Protein AF-A0A9P3Q2S5-F1 (afdb_monomer)

Radius of gyration: 41.89 Å; Cα contacts (8 Å, |Δi|>4): 49; chains: 1; bounding box: 72×73×103 Å

Sequence (178 aa):
MRLHTSQRKHKIYKSLQSNLHDLVIGLDINWELEWSQIPVQDKANLFEVARNRYPILTRYHNDWATEKFVKMYCKNKRKNAYRNDRLEVPTKYAYLANNAMKRAPGNRRRAVQLAELVQKASIAKKASARKRMVRGWRRTVSKSLSLTGENERQGPHRNSGLAIAGISQTVSLVSTVL

Nearest PDB structures (foldseek):
  1rp3-assembly4_G  TM=3.056E-01  e=4.677E+00  Aquifex aeolicus

Solvent-accessible surface area (backbone atoms only — not comparable to full-atom values): 11066 Å² total; per-residue (Å²): 138,83,57,71,74,56,51,57,54,50,50,54,52,50,51,52,52,51,52,54,53,50,47,44,59,75,68,64,56,68,44,84,52,55,81,88,72,46,58,67,65,62,53,52,52,50,50,52,54,47,33,74,76,36,65,78,49,66,76,37,73,92,43,49,64,62,51,50,55,49,53,52,48,32,52,53,51,39,55,50,30,50,74,67,71,74,40,85,76,58,74,92,53,50,64,55,55,56,48,48,64,74,59,47,58,68,59,57,56,50,48,51,54,50,52,52,51,52,50,53,52,51,52,50,52,52,53,52,50,51,55,48,50,53,51,51,50,52,52,52,56,54,55,58,60,67,73,74,72,84,82,81,92,77,88,88,89,84,84,88,78,90,81,82,87,77,90,77,90,86,88,82,90,89,81,88,80,135

pLDDT: mean 79.62, std 19.95, range [35.34, 97.62]

Foldseek 3Di:
DQDPVNVVVVVVVVVLLVVLLVLCVVLVFPLLDQPVPTDPVSVVVSLVVSCVVDVVQVPDPPSVVSVVSSNVSSVVVNVVCVVVVVHDDPPVCVVVVVVCVVVPCVCVVVVVVVVVVVVVVVVVVVVVVVVVVVVVVVVVVVVVVVVVPDDDDDDDDDDDDDDDYDDDDDDDDDDDDD

Mean predicted aligned error: 17.14 Å

Structure (mmCIF, N/CA/C/O backbone):
data_AF-A0A9P3Q2S5-F1
#
_entry.id   AF-A0A9P3Q2S5-F1
#
loop_
_atom_site.group_PDB
_atom_site.id
_atom_site.type_symbol
_atom_site.label_atom_id
_atom_site.label_alt_id
_atom_site.label_comp_id
_atom_site.label_asym_id
_atom_site.label_entity_id
_atom_site.label_seq_id
_atom_site.pdbx_PDB_ins_code
_atom_site.Cartn_x
_atom_site.Cartn_y
_atom_site.Cartn_z
_atom_site.occupancy
_atom_site.B_iso_or_equiv
_atom_site.auth_seq_id
_atom_site.auth_comp_id
_atom_site.auth_asym_id
_atom_site.auth_atom_id
_atom_site.pdbx_PDB_model_num
ATOM 1 N N . MET A 1 1 ? -2.917 28.396 -0.554 1.00 51.97 1 MET A N 1
ATOM 2 C CA . MET A 1 1 ? -3.021 28.477 0.923 1.00 51.97 1 MET A CA 1
ATOM 3 C C . MET A 1 1 ? -3.494 27.139 1.483 1.00 51.97 1 MET A C 1
ATOM 5 O O . MET A 1 1 ? -4.504 26.637 1.011 1.00 51.97 1 MET A O 1
ATOM 9 N N . ARG A 1 2 ? -2.788 26.536 2.452 1.00 57.97 2 ARG A N 1
ATOM 10 C CA . ARG A 1 2 ? -3.306 25.378 3.207 1.00 57.97 2 ARG A CA 1
ATOM 11 C C . ARG A 1 2 ? -3.859 25.882 4.538 1.00 57.97 2 ARG A C 1
ATOM 13 O O . ARG A 1 2 ? -3.106 26.424 5.336 1.00 57.97 2 ARG A O 1
ATOM 20 N N . LEU A 1 3 ? -5.156 25.711 4.771 1.00 67.75 3 LEU A N 1
ATOM 21 C CA . LEU A 1 3 ? -5.820 26.156 6.000 1.00 67.75 3 LEU A CA 1
ATOM 22 C C . LEU A 1 3 ? -5.301 25.352 7.204 1.00 67.75 3 LEU A C 1
ATOM 24 O O . LEU A 1 3 ? -5.148 24.136 7.109 1.00 67.75 3 LEU A O 1
ATOM 28 N N . HIS A 1 4 ? -5.037 25.988 8.343 1.00 68.88 4 HIS A N 1
ATOM 29 C CA . HIS A 1 4 ? -4.461 25.327 9.526 1.00 68.88 4 HIS A CA 1
ATOM 30 C C . HIS A 1 4 ? -5.285 24.108 10.003 1.00 68.88 4 HIS A C 1
ATOM 32 O O . HIS A 1 4 ? -4.739 23.047 10.310 1.00 68.88 4 HIS A O 1
ATOM 38 N N . THR A 1 5 ? -6.616 24.193 9.942 1.00 76.81 5 THR A N 1
ATOM 39 C CA . THR A 1 5 ? -7.533 23.080 10.257 1.00 76.81 5 THR A CA 1
ATOM 40 C C . THR A 1 5 ? -7.369 21.882 9.315 1.00 76.81 5 THR A C 1
ATOM 42 O O . THR A 1 5 ? -7.533 20.733 9.736 1.00 76.81 5 THR A O 1
ATOM 45 N N . SER A 1 6 ? -6.974 22.120 8.060 1.00 85.44 6 SER A N 1
ATOM 46 C CA . SER A 1 6 ? -6.669 21.056 7.098 1.00 85.44 6 SER A CA 1
ATOM 47 C C . SER A 1 6 ? -5.409 20.277 7.485 1.00 85.44 6 SER A C 1
ATOM 49 O O . SER A 1 6 ? -5.359 19.068 7.273 1.00 85.44 6 SER A O 1
ATOM 51 N N . GLN A 1 7 ? -4.428 20.919 8.136 1.00 88.12 7 GLN A N 1
ATOM 52 C CA . GLN A 1 7 ? -3.195 20.248 8.566 1.00 88.12 7 GLN A CA 1
ATOM 53 C C . GLN A 1 7 ? -3.456 19.225 9.666 1.00 88.12 7 GLN A C 1
ATOM 55 O O . GLN A 1 7 ? -2.950 18.107 9.594 1.00 88.12 7 GLN A O 1
ATOM 60 N N . ARG A 1 8 ? -4.273 19.574 10.668 1.00 89.50 8 ARG A N 1
ATOM 61 C CA . ARG A 1 8 ? -4.616 18.645 11.755 1.00 89.50 8 ARG A CA 1
ATOM 62 C C . ARG A 1 8 ? -5.343 17.412 11.219 1.00 89.50 8 ARG A C 1
ATOM 64 O O . ARG A 1 8 ? -4.945 16.295 11.533 1.00 89.50 8 ARG A O 1
ATOM 71 N N . LYS A 1 9 ? -6.356 17.610 10.367 1.00 90.25 9 LYS A N 1
ATOM 72 C CA . LYS A 1 9 ? -7.098 16.511 9.723 1.00 90.25 9 LYS A CA 1
ATOM 73 C C . LYS A 1 9 ? -6.175 15.624 8.883 1.00 90.25 9 LYS A C 1
ATOM 75 O O . LYS A 1 9 ? -6.248 14.405 8.977 1.00 90.25 9 LYS A O 1
ATOM 80 N N . HIS A 1 10 ? -5.258 16.232 8.129 1.00 92.12 10 HIS A N 1
ATOM 81 C CA . HIS A 1 10 ? -4.267 15.509 7.328 1.00 92.12 10 HIS A CA 1
ATOM 82 C C . HIS A 1 10 ? -3.305 14.672 8.177 1.00 92.12 10 HIS A C 1
ATOM 84 O O . HIS A 1 10 ? -3.003 13.536 7.819 1.00 92.12 10 HIS A O 1
ATOM 90 N N . LYS A 1 11 ? -2.845 15.204 9.317 1.00 93.69 11 LYS A N 1
ATOM 91 C CA . LYS A 1 11 ? -2.001 14.458 10.264 1.00 93.69 11 LYS A CA 1
ATOM 92 C C . LYS A 1 11 ? -2.731 13.237 10.823 1.00 93.69 11 LYS A C 1
ATOM 94 O O . LYS A 1 11 ? -2.163 12.153 10.790 1.00 93.69 11 LYS A O 1
ATOM 99 N N . ILE A 1 12 ? -3.985 13.403 11.254 1.00 92.50 12 ILE A N 1
ATOM 100 C CA . ILE A 1 12 ? -4.823 12.303 11.770 1.00 92.50 12 ILE A CA 1
ATOM 101 C C . ILE A 1 12 ? -5.054 11.238 10.691 1.00 92.50 12 ILE A C 1
ATOM 103 O O . ILE A 1 12 ? -4.936 10.046 10.951 1.00 92.50 12 ILE A O 1
ATOM 107 N N . TYR A 1 13 ? -5.353 11.663 9.462 1.00 94.12 13 TYR A N 1
ATOM 108 C CA . TYR A 1 13 ? -5.514 10.748 8.335 1.00 94.12 13 TYR A CA 1
ATOM 109 C C . TYR A 1 13 ? -4.234 9.941 8.079 1.00 94.12 13 TYR A C 1
ATOM 111 O O . TYR A 1 13 ? -4.283 8.721 7.947 1.00 94.12 13 TYR A O 1
ATOM 119 N N . LYS A 1 14 ? -3.076 10.612 8.043 1.00 95.75 14 LYS A N 1
ATOM 120 C CA . LYS A 1 14 ? -1.786 9.952 7.818 1.00 95.75 14 LYS A CA 1
ATOM 121 C C . LYS A 1 14 ? -1.402 9.003 8.946 1.00 95.75 14 LYS A C 1
ATOM 123 O O . LYS A 1 14 ? -0.876 7.936 8.650 1.00 95.75 14 LYS A O 1
ATOM 128 N N . SER A 1 15 ? -1.648 9.372 10.205 1.00 95.75 15 SER A N 1
ATOM 129 C CA . SER A 1 15 ? -1.357 8.490 11.337 1.00 95.75 15 SER A CA 1
ATOM 130 C C . SER A 1 15 ? -2.242 7.249 11.295 1.00 95.75 15 SER A C 1
ATOM 132 O O . SER A 1 15 ? -1.727 6.144 11.401 1.00 95.75 15 SER A O 1
ATOM 134 N N . LEU A 1 16 ? -3.543 7.411 11.031 1.00 95.75 16 LEU A N 1
ATOM 135 C CA . LEU A 1 16 ? -4.463 6.288 10.842 1.00 95.75 16 LEU A CA 1
ATOM 136 C C . LEU A 1 16 ? -3.993 5.365 9.711 1.00 95.75 16 LEU A C 1
ATOM 138 O O . LEU A 1 16 ? -3.902 4.157 9.899 1.00 95.75 16 LEU A O 1
ATOM 142 N N . GLN A 1 17 ? -3.647 5.941 8.558 1.00 96.44 17 GLN A N 1
ATOM 143 C CA . GLN A 1 17 ? -3.144 5.183 7.418 1.00 96.44 17 GLN A CA 1
ATOM 144 C C . GLN A 1 17 ? -1.860 4.410 7.764 1.00 96.44 17 GLN A C 1
ATOM 146 O O . GLN A 1 17 ? -1.774 3.226 7.453 1.00 96.44 17 GLN A O 1
ATOM 151 N N . SER A 1 18 ? -0.877 5.061 8.398 1.00 96.88 18 SER A N 1
ATOM 152 C CA . SER A 1 18 ? 0.382 4.414 8.796 1.00 96.88 18 SER A CA 1
ATOM 153 C C . SER A 1 18 ? 0.125 3.249 9.740 1.00 96.88 18 SER A C 1
ATOM 155 O O . SER A 1 18 ? 0.576 2.141 9.483 1.00 96.88 18 SER A O 1
ATOM 157 N N . ASN A 1 19 ? -0.697 3.470 10.761 1.00 97.12 19 ASN A N 1
ATOM 158 C CA . ASN A 1 19 ? -0.999 2.443 11.744 1.00 97.12 19 ASN A CA 1
ATOM 159 C C . ASN A 1 19 ? -1.719 1.231 11.131 1.00 97.12 19 ASN A C 1
ATOM 161 O O . ASN A 1 19 ? -1.469 0.097 11.526 1.00 97.12 19 ASN A O 1
ATOM 165 N N . LEU A 1 20 ? -2.610 1.450 10.155 1.00 97.25 20 LEU A N 1
ATOM 166 C CA . LEU A 1 20 ? -3.234 0.351 9.412 1.00 97.25 20 LEU A CA 1
ATOM 167 C C . LEU A 1 20 ? -2.205 -0.431 8.588 1.00 97.25 20 LEU A C 1
ATOM 169 O O . LEU A 1 20 ? -2.318 -1.648 8.483 1.00 97.25 20 LEU A O 1
ATOM 173 N N . HIS A 1 21 ? -1.199 0.234 8.018 1.00 96.94 21 HIS A N 1
ATOM 174 C CA . HIS A 1 21 ? -0.104 -0.467 7.346 1.00 96.94 21 HIS A CA 1
ATOM 175 C C . HIS A 1 21 ? 0.709 -1.312 8.336 1.00 96.94 21 HIS A C 1
ATOM 177 O O . HIS A 1 21 ? 1.060 -2.446 8.016 1.00 96.94 21 HIS A O 1
ATOM 183 N N . ASP A 1 22 ? 0.965 -0.790 9.536 1.00 97.12 22 ASP A N 1
ATOM 184 C CA . ASP A 1 22 ? 1.694 -1.512 10.582 1.00 97.12 22 ASP A CA 1
ATOM 185 C C . ASP A 1 22 ? 0.910 -2.738 11.065 1.00 97.12 22 ASP A C 1
ATOM 187 O O . ASP A 1 22 ? 1.502 -3.785 11.305 1.00 97.12 22 ASP A O 1
ATOM 191 N N . LEU A 1 23 ? -0.425 -2.658 11.125 1.00 97.25 23 LEU A N 1
ATOM 192 C CA . LEU A 1 23 ? -1.280 -3.817 11.404 1.00 97.25 23 LEU A CA 1
ATOM 193 C C . LEU A 1 23 ? -1.175 -4.900 10.330 1.00 97.25 23 LEU A C 1
ATOM 195 O O . LEU A 1 23 ? -1.111 -6.077 10.663 1.00 97.25 23 LEU A O 1
ATOM 199 N N . VAL A 1 24 ? -1.135 -4.514 9.052 1.00 97.19 24 VAL A N 1
ATOM 200 C CA . VAL A 1 24 ? -0.964 -5.468 7.943 1.00 97.19 24 VAL A CA 1
ATOM 201 C C . VAL A 1 24 ? 0.366 -6.209 8.062 1.00 97.19 24 VAL A C 1
ATOM 203 O O . VAL A 1 24 ? 0.418 -7.403 7.787 1.00 97.19 24 VAL A O 1
ATOM 206 N N . ILE A 1 25 ? 1.428 -5.513 8.479 1.00 96.00 25 ILE A N 1
ATOM 207 C CA . ILE A 1 25 ? 2.740 -6.122 8.730 1.00 96.00 25 ILE A CA 1
ATOM 208 C C . ILE A 1 25 ? 2.695 -7.000 9.988 1.00 96.00 25 ILE A C 1
ATOM 210 O O . ILE A 1 25 ? 3.200 -8.114 9.965 1.00 96.00 25 ILE A O 1
ATOM 214 N N . GLY A 1 26 ? 2.089 -6.517 11.075 1.00 96.50 26 GLY A N 1
ATOM 215 C CA . GLY A 1 26 ? 2.052 -7.220 12.359 1.00 96.50 26 GLY A CA 1
ATOM 216 C C . GLY A 1 26 ? 1.190 -8.484 12.365 1.00 96.50 26 GLY A C 1
ATOM 217 O O . GLY A 1 26 ? 1.466 -9.391 13.138 1.00 96.50 26 GLY A O 1
ATOM 218 N N . LEU A 1 27 ? 0.171 -8.552 11.506 1.00 95.56 27 LEU A N 1
ATOM 219 C CA . LEU A 1 27 ? -0.653 -9.748 11.292 1.00 95.56 27 LEU A CA 1
ATOM 220 C C . LEU A 1 27 ? -0.099 -10.670 10.196 1.00 95.56 27 LEU A C 1
ATOM 222 O O . LEU A 1 27 ? -0.767 -11.630 9.832 1.00 95.56 27 LEU A O 1
ATOM 226 N N . ASP A 1 28 ? 1.075 -10.349 9.647 1.00 95.19 28 ASP A N 1
ATOM 227 C CA . ASP A 1 28 ? 1.735 -11.086 8.565 1.00 95.19 28 ASP A CA 1
ATOM 228 C C . ASP A 1 28 ? 0.815 -11.410 7.376 1.00 95.19 28 ASP A C 1
ATOM 230 O O . ASP A 1 28 ? 0.819 -12.493 6.791 1.00 95.19 28 ASP A O 1
ATOM 234 N N . ILE A 1 29 ? -0.023 -10.442 6.999 1.00 95.69 29 ILE A N 1
ATOM 235 C CA . ILE A 1 29 ? -0.941 -10.636 5.880 1.00 95.69 29 ILE A CA 1
ATOM 236 C C . ILE A 1 29 ? -0.121 -10.715 4.600 1.00 95.69 29 ILE A C 1
ATOM 238 O O . ILE A 1 29 ? 0.606 -9.773 4.251 1.00 95.69 29 ILE A O 1
ATOM 242 N N . ASN A 1 30 ? -0.308 -11.807 3.857 1.00 95.00 30 ASN A N 1
ATOM 243 C CA . ASN A 1 30 ? 0.371 -12.017 2.589 1.00 95.00 30 ASN A CA 1
ATOM 244 C C . ASN A 1 30 ? -0.059 -10.957 1.558 1.00 95.00 30 ASN A C 1
ATOM 246 O O . ASN A 1 30 ? -1.073 -11.064 0.865 1.00 95.00 30 ASN A O 1
ATOM 250 N N . TRP A 1 31 ? 0.742 -9.898 1.468 1.00 95.50 31 TRP A N 1
ATOM 251 C CA . TRP A 1 31 ? 0.511 -8.751 0.600 1.00 95.50 31 TRP A CA 1
ATOM 252 C C . TRP A 1 31 ? 0.882 -9.028 -0.859 1.00 95.50 31 TRP A C 1
ATOM 254 O O . TRP A 1 31 ? 0.565 -8.188 -1.703 1.00 95.50 31 TRP A O 1
ATOM 264 N N . GLU A 1 32 ? 1.554 -10.143 -1.160 1.00 95.00 32 GLU A N 1
ATOM 265 C CA . GLU A 1 32 ? 1.942 -10.557 -2.517 1.00 95.00 32 GLU A CA 1
ATOM 266 C C . GLU A 1 32 ? 0.735 -11.064 -3.313 1.00 95.00 32 GLU A C 1
ATOM 268 O O . GLU A 1 32 ? 0.629 -10.840 -4.526 1.00 95.00 32 GLU A O 1
ATOM 273 N N . LEU A 1 33 ? -0.224 -11.658 -2.604 1.00 94.12 33 LEU A N 1
ATOM 274 C CA . LEU A 1 33 ? -1.490 -12.110 -3.157 1.00 94.12 33 LEU A CA 1
ATOM 275 C C . LEU A 1 33 ? -2.418 -10.938 -3.501 1.00 94.12 33 LEU A C 1
ATOM 277 O O . LEU A 1 33 ? -2.311 -9.812 -2.998 1.00 94.12 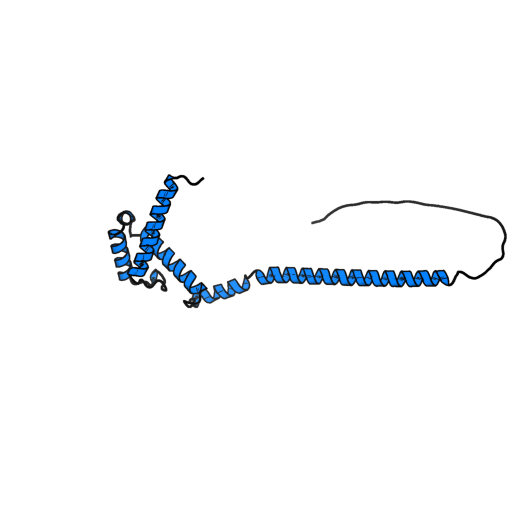33 LEU A O 1
ATOM 281 N N . GLU A 1 34 ? -3.360 -11.186 -4.410 1.00 93.12 34 GLU A N 1
ATOM 282 C CA . GLU A 1 34 ? -4.448 -10.244 -4.631 1.00 93.12 34 GLU A CA 1
ATOM 283 C C . GLU A 1 34 ? -5.399 -10.224 -3.429 1.00 93.12 34 GLU A C 1
ATOM 285 O O . GLU A 1 34 ? -5.605 -11.232 -2.764 1.00 93.12 34 GLU A O 1
ATOM 290 N N . TRP A 1 35 ? -6.028 -9.075 -3.157 1.00 95.00 35 TRP A N 1
ATOM 291 C CA . TRP A 1 35 ? -6.947 -8.946 -2.024 1.00 95.00 35 TRP A CA 1
ATOM 292 C C . TRP A 1 35 ? -8.064 -9.995 -2.032 1.00 95.00 35 TRP A C 1
ATOM 294 O O . TRP A 1 35 ? -8.486 -10.448 -0.977 1.00 95.00 35 TRP A O 1
ATOM 304 N N . SER A 1 36 ? -8.543 -10.404 -3.207 1.00 95.38 36 SER A N 1
ATOM 305 C CA . SER A 1 36 ? -9.528 -11.482 -3.352 1.00 95.38 36 SER A CA 1
ATOM 306 C C . SER A 1 36 ? -9.013 -12.835 -2.853 1.00 95.38 36 SER A C 1
ATOM 308 O O . SER A 1 36 ? -9.797 -13.598 -2.304 1.00 95.38 36 SER A O 1
ATOM 310 N N . GLN A 1 37 ? -7.715 -13.099 -2.994 1.00 96.06 37 GLN A N 1
ATOM 311 C CA . GLN A 1 37 ? -7.065 -14.373 -2.681 1.00 96.06 37 GLN A CA 1
ATOM 312 C C . GLN A 1 37 ? -6.625 -14.491 -1.218 1.00 96.06 37 GLN A C 1
ATOM 314 O O . GLN A 1 37 ? -6.384 -15.596 -0.748 1.00 96.06 37 GLN A O 1
ATOM 319 N N . ILE A 1 38 ? -6.519 -13.373 -0.493 1.00 96.38 38 ILE A N 1
ATOM 320 C CA . ILE A 1 38 ? -6.176 -13.387 0.935 1.00 96.38 38 ILE A CA 1
ATOM 321 C C . ILE A 1 38 ? -7.269 -14.142 1.722 1.00 96.38 38 ILE A C 1
ATOM 323 O O . ILE A 1 38 ? -8.459 -13.879 1.474 1.00 96.38 38 ILE A O 1
ATOM 327 N N . PRO A 1 39 ? -6.903 -15.027 2.673 1.00 96.88 39 PRO A N 1
ATOM 328 C CA . PRO A 1 39 ? -7.855 -15.756 3.503 1.00 96.88 39 PRO A CA 1
ATOM 329 C C . PRO A 1 39 ? -8.880 -14.841 4.174 1.00 96.88 39 PRO A C 1
ATOM 331 O O . PRO A 1 39 ? -8.588 -13.720 4.595 1.00 96.88 39 PRO A O 1
ATOM 334 N N . VAL A 1 40 ? -10.121 -15.319 4.271 1.00 96.75 40 VAL A N 1
ATOM 335 C CA . VAL A 1 40 ? -11.213 -14.548 4.886 1.00 96.75 40 VAL A CA 1
ATOM 336 C C . VAL A 1 40 ? -10.958 -14.328 6.380 1.00 96.75 40 VAL A C 1
ATOM 338 O O . VAL A 1 40 ? -11.267 -13.254 6.891 1.00 96.75 40 VAL A O 1
ATOM 341 N N . GLN A 1 41 ? -10.341 -15.303 7.054 1.00 96.94 41 GLN A N 1
ATOM 342 C CA . GLN A 1 41 ? -9.985 -15.222 8.474 1.00 96.94 41 GLN A CA 1
ATOM 343 C C . GLN A 1 41 ? -8.998 -14.080 8.748 1.00 96.94 41 GLN A C 1
ATOM 345 O O . GLN A 1 41 ? -9.265 -13.242 9.603 1.00 96.94 41 GLN A O 1
ATOM 350 N N . ASP A 1 42 ? -7.932 -13.956 7.954 1.00 96.94 42 ASP A N 1
ATOM 351 C CA . ASP A 1 42 ? -6.941 -12.881 8.115 1.00 96.94 42 ASP A CA 1
ATOM 352 C C . ASP A 1 42 ? -7.560 -11.493 7.926 1.00 96.94 42 ASP A C 1
ATOM 354 O O . ASP A 1 42 ? -7.252 -10.549 8.657 1.00 96.94 42 ASP A O 1
ATOM 358 N N . LYS A 1 43 ? -8.486 -11.365 6.965 1.00 97.19 43 LYS A N 1
ATOM 359 C CA . LYS A 1 43 ? -9.249 -10.125 6.760 1.00 97.19 43 LYS A CA 1
ATOM 360 C C . LYS A 1 43 ? -10.121 -9.805 7.969 1.00 97.19 43 LYS A C 1
ATOM 362 O O . LYS A 1 43 ? -10.141 -8.656 8.402 1.00 97.19 43 LYS A O 1
ATOM 367 N N . ALA A 1 44 ? -10.832 -10.800 8.500 1.00 97.31 44 ALA A N 1
ATOM 368 C CA . ALA A 1 44 ? -11.688 -10.627 9.669 1.00 97.31 44 ALA A CA 1
ATOM 369 C C . ALA A 1 44 ? -10.869 -10.183 10.891 1.00 97.31 44 ALA A C 1
ATOM 371 O O . ALA A 1 44 ? -11.204 -9.166 11.498 1.00 97.31 44 ALA A O 1
ATOM 372 N N . ASN A 1 45 ? -9.745 -10.855 11.160 1.00 97.62 45 ASN A N 1
ATOM 373 C CA . ASN A 1 45 ? -8.819 -10.512 12.243 1.00 97.62 45 ASN A CA 1
ATOM 374 C C . ASN A 1 45 ? -8.289 -9.079 12.092 1.00 97.62 45 ASN A C 1
ATOM 376 O O . ASN A 1 45 ? -8.284 -8.301 13.047 1.00 97.62 45 ASN A O 1
ATOM 380 N N . LEU A 1 46 ? -7.893 -8.689 10.876 1.00 97.56 46 LEU A N 1
ATOM 381 C CA . LEU A 1 46 ? -7.450 -7.325 10.587 1.00 97.56 46 LEU A CA 1
ATOM 382 C C . LEU A 1 46 ? -8.534 -6.292 10.891 1.00 97.56 46 LEU A C 1
ATOM 384 O O . LEU A 1 46 ? -8.243 -5.263 11.504 1.00 97.56 46 LEU A O 1
ATOM 388 N N . PHE A 1 47 ? -9.768 -6.539 10.450 1.00 97.62 47 PHE A N 1
ATOM 389 C CA . PHE A 1 47 ? -10.877 -5.614 10.666 1.00 97.62 47 PHE A CA 1
ATOM 390 C C . PHE A 1 47 ? -11.250 -5.499 12.138 1.00 97.62 47 PHE A C 1
ATOM 392 O O . PHE A 1 47 ? -11.457 -4.387 12.623 1.00 97.62 47 PHE A O 1
ATOM 399 N N . GLU A 1 48 ? -11.270 -6.613 12.863 1.00 97.38 48 GLU A N 1
ATOM 400 C CA . GLU A 1 48 ? -11.534 -6.626 14.297 1.00 97.38 48 GLU A CA 1
ATOM 401 C C . GLU A 1 48 ? -10.474 -5.828 15.068 1.00 97.38 48 GLU A C 1
ATOM 403 O O . GLU A 1 48 ? -10.804 -4.888 15.795 1.00 97.38 48 GLU A O 1
ATOM 408 N N . VAL A 1 49 ? -9.187 -6.108 14.832 1.00 97.62 49 VAL A N 1
ATOM 409 C CA . VAL A 1 49 ? -8.087 -5.378 15.480 1.00 97.62 49 VAL A CA 1
ATOM 410 C C . VAL A 1 49 ? -8.107 -3.894 15.101 1.00 97.62 49 VAL A C 1
ATOM 412 O O . VAL A 1 49 ? -7.885 -3.032 15.957 1.00 97.62 49 VAL A O 1
ATOM 415 N N . ALA A 1 50 ? -8.405 -3.565 13.841 1.00 97.56 50 ALA A N 1
ATOM 416 C CA . ALA A 1 50 ? -8.507 -2.181 13.389 1.00 97.56 50 ALA A CA 1
ATOM 417 C C . ALA A 1 50 ? -9.661 -1.429 14.072 1.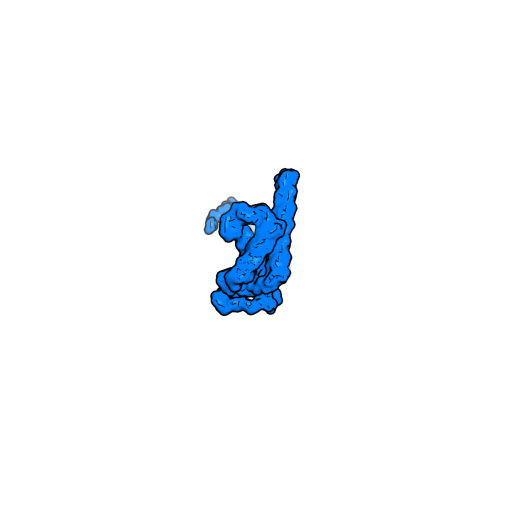00 97.56 50 ALA A C 1
ATOM 419 O O . ALA A 1 50 ? -9.462 -0.287 14.495 1.00 97.56 50 ALA A O 1
ATOM 420 N N . ARG A 1 51 ? -10.835 -2.058 14.224 1.00 97.06 51 ARG A N 1
ATOM 421 C CA . ARG A 1 51 ? -11.986 -1.487 14.946 1.00 97.06 51 ARG A CA 1
ATOM 422 C C . ARG A 1 51 ? -11.670 -1.258 16.420 1.00 97.06 51 ARG A C 1
ATOM 424 O O . ARG A 1 51 ? -11.964 -0.180 16.936 1.00 97.06 51 ARG A O 1
ATOM 431 N N . ASN A 1 52 ? -11.014 -2.226 17.057 1.00 96.94 52 ASN A N 1
ATOM 432 C CA . ASN A 1 52 ? -10.641 -2.151 18.468 1.00 96.94 52 ASN A CA 1
ATOM 433 C C . ASN A 1 52 ? -9.609 -1.042 18.731 1.00 96.94 52 ASN A C 1
ATOM 435 O O . ASN A 1 52 ? -9.730 -0.301 19.704 1.00 96.94 52 ASN A O 1
ATOM 439 N N . ARG A 1 53 ? -8.616 -0.874 17.845 1.00 96.38 53 ARG A N 1
ATOM 440 C CA . ARG A 1 53 ? -7.593 0.180 17.987 1.00 96.38 53 ARG A CA 1
ATOM 441 C C . ARG A 1 53 ? -8.079 1.568 17.576 1.00 96.38 53 ARG A C 1
ATOM 443 O O . ARG A 1 53 ? -7.642 2.560 18.156 1.00 96.38 53 ARG A O 1
ATOM 450 N N . TYR A 1 54 ? -8.947 1.658 16.569 1.00 95.56 54 TYR A N 1
ATOM 451 C CA . TYR A 1 54 ?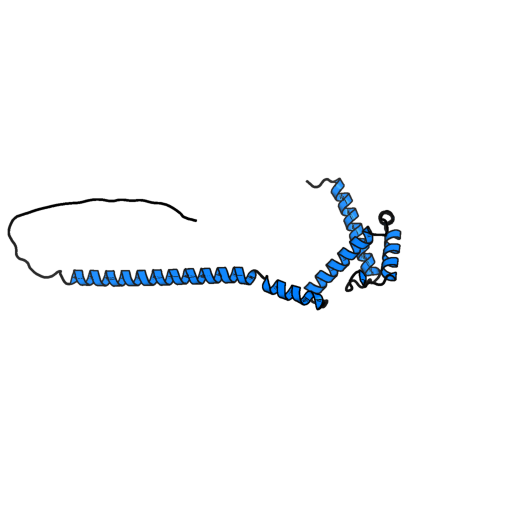 -9.408 2.928 16.008 1.00 95.56 54 TYR A CA 1
ATOM 452 C C . TYR A 1 54 ? -10.938 2.975 15.950 1.00 95.56 54 TYR A C 1
ATOM 454 O O . TYR A 1 54 ? -11.520 2.732 14.890 1.00 95.56 54 TYR A O 1
ATOM 462 N N . PRO A 1 55 ? -11.605 3.411 17.035 1.00 95.19 55 PRO A N 1
ATOM 463 C CA . PRO A 1 55 ? -13.067 3.476 17.101 1.00 95.19 55 PRO A CA 1
ATOM 464 C C . PRO A 1 55 ? -13.721 4.360 16.031 1.00 95.19 55 PRO A C 1
ATOM 466 O O . PRO A 1 55 ? -14.913 4.256 15.782 1.00 95.19 55 PRO A O 1
ATOM 469 N N . ILE A 1 56 ? -12.976 5.245 15.359 1.00 94.75 56 ILE A N 1
ATOM 470 C CA . ILE A 1 56 ? -13.507 5.999 14.214 1.00 94.75 56 ILE A CA 1
ATOM 471 C C . ILE A 1 56 ? -13.848 5.093 13.021 1.00 94.75 56 ILE A C 1
ATOM 473 O O . ILE A 1 56 ? -14.716 5.445 12.223 1.00 94.75 56 ILE A O 1
ATOM 477 N N . LEU A 1 57 ? -13.179 3.942 12.895 1.00 95.44 57 LEU A N 1
ATOM 478 C CA . LEU A 1 57 ? -13.369 3.012 11.785 1.00 95.44 57 LEU A CA 1
ATOM 479 C C . LEU A 1 57 ? -14.680 2.223 11.893 1.00 95.44 57 LEU A C 1
ATOM 481 O O . LEU A 1 57 ? -15.242 1.869 10.862 1.00 95.44 57 LEU A O 1
ATOM 485 N N . THR A 1 58 ? -15.221 2.037 13.102 1.00 96.38 58 THR A N 1
ATOM 486 C CA . THR A 1 58 ? -16.495 1.321 13.328 1.00 96.38 58 THR A CA 1
ATOM 487 C C . THR A 1 58 ? -17.697 2.024 12.698 1.00 96.38 58 THR A C 1
ATOM 489 O O . THR A 1 58 ? -18.727 1.406 12.455 1.00 96.38 58 THR A O 1
ATOM 492 N N . ARG A 1 59 ? -17.564 3.321 12.395 1.00 96.88 59 ARG A N 1
ATOM 493 C CA . ARG A 1 59 ? -18.607 4.128 11.749 1.00 96.88 59 ARG A CA 1
ATOM 494 C C . ARG A 1 59 ? -18.812 3.768 10.279 1.00 96.88 59 ARG A C 1
ATOM 496 O O . ARG A 1 59 ? -19.826 4.147 9.699 1.00 96.88 59 ARG A O 1
ATOM 503 N N . TYR A 1 60 ? -17.844 3.101 9.653 1.00 96.75 60 TYR A N 1
ATOM 504 C CA . TYR A 1 60 ? -17.917 2.744 8.242 1.00 96.75 60 TYR A CA 1
ATOM 505 C C . TYR A 1 60 ? -18.512 1.347 8.082 1.00 96.75 60 TYR A C 1
ATOM 507 O O . TYR A 1 60 ? -17.929 0.354 8.507 1.00 96.75 60 TYR A O 1
ATOM 515 N N . HIS A 1 61 ? -19.665 1.277 7.419 1.00 96.56 61 HIS A N 1
ATOM 516 C CA . HIS A 1 61 ? -20.367 0.023 7.153 1.00 96.56 61 HIS A CA 1
ATOM 517 C C . HIS A 1 61 ? -19.480 -0.985 6.399 1.00 96.56 61 HIS A C 1
ATOM 519 O O . HIS A 1 61 ? -18.774 -0.611 5.460 1.00 96.56 61 HIS A O 1
ATOM 525 N N . ASN A 1 62 ? -19.525 -2.263 6.786 1.00 95.38 62 ASN A N 1
ATOM 526 C CA . ASN A 1 62 ? -18.708 -3.341 6.205 1.00 95.38 62 ASN A CA 1
ATOM 527 C C . ASN A 1 62 ? -17.193 -3.064 6.189 1.00 95.38 62 ASN A C 1
ATOM 529 O O . ASN A 1 62 ? -16.491 -3.570 5.315 1.00 95.38 62 ASN A O 1
ATOM 533 N N . ASP A 1 63 ? -16.688 -2.214 7.090 1.00 96.81 63 ASP A N 1
ATOM 534 C CA . ASP A 1 63 ? -15.263 -1.879 7.185 1.00 96.81 63 ASP A CA 1
ATOM 535 C C . ASP A 1 63 ? -14.659 -1.350 5.860 1.00 96.81 63 ASP A C 1
ATOM 537 O O . ASP A 1 63 ? -13.448 -1.443 5.628 1.00 96.81 63 ASP A O 1
ATOM 541 N N . TRP A 1 64 ? -15.482 -0.756 4.975 1.00 97.19 64 TRP A N 1
ATOM 542 C CA . TRP A 1 64 ? -15.058 -0.392 3.612 1.00 97.19 64 TRP A CA 1
ATOM 543 C C . TRP A 1 64 ? -13.862 0.569 3.602 1.00 97.19 64 TRP A C 1
ATOM 545 O O . TRP A 1 64 ? -13.003 0.500 2.720 1.00 97.19 64 TRP A O 1
ATOM 555 N N . ALA A 1 65 ? -13.788 1.466 4.589 1.00 96.69 65 ALA A N 1
ATOM 556 C CA . ALA A 1 65 ? -12.692 2.416 4.720 1.00 96.69 65 ALA A CA 1
ATOM 557 C C . ALA A 1 65 ? -11.375 1.689 5.023 1.00 96.69 65 ALA A C 1
ATOM 559 O O . ALA A 1 65 ? -10.380 1.895 4.322 1.00 96.69 65 ALA A O 1
ATOM 560 N N . THR A 1 66 ? -11.386 0.793 6.013 1.00 97.56 66 THR A N 1
ATOM 561 C CA . THR A 1 66 ? -10.244 -0.053 6.381 1.00 97.56 66 THR A CA 1
ATOM 562 C C . THR A 1 66 ? -9.794 -0.890 5.189 1.00 97.56 66 THR A C 1
ATOM 564 O O . THR A 1 66 ? -8.615 -0.881 4.830 1.00 97.56 66 THR A O 1
ATOM 567 N N . GLU A 1 67 ? -10.744 -1.526 4.498 1.00 97.56 67 GLU A N 1
ATOM 568 C CA . GLU A 1 67 ? -10.469 -2.329 3.308 1.00 97.56 67 GLU A CA 1
ATOM 569 C C . GLU A 1 67 ? -9.771 -1.506 2.210 1.00 97.56 67 GLU A C 1
ATOM 571 O O . GLU A 1 67 ? -8.791 -1.955 1.610 1.00 97.56 67 GLU A O 1
ATOM 576 N N . LYS A 1 68 ? -10.224 -0.272 1.952 1.00 97.38 68 LYS A N 1
ATOM 577 C CA . LYS A 1 68 ? -9.613 0.610 0.943 1.00 97.38 68 LYS A CA 1
ATOM 578 C C . LYS A 1 68 ? -8.182 1.001 1.295 1.00 97.38 68 LYS A C 1
ATOM 580 O O . LYS A 1 68 ? -7.329 0.976 0.402 1.00 97.38 68 LYS A O 1
ATOM 585 N N . PHE A 1 69 ? -7.906 1.339 2.556 1.00 96.94 69 PHE A N 1
ATOM 586 C CA . PHE A 1 69 ? -6.547 1.660 3.002 1.00 96.94 69 PHE A CA 1
ATOM 587 C C . PHE A 1 69 ? -5.597 0.484 2.794 1.00 96.94 69 PHE A C 1
ATOM 589 O O . PHE A 1 69 ? -4.528 0.643 2.199 1.00 96.94 69 PHE A O 1
ATOM 596 N N . VAL A 1 70 ? -6.025 -0.706 3.208 1.00 97.19 70 VAL A N 1
ATOM 597 C CA . VAL A 1 70 ? -5.214 -1.921 3.128 1.00 97.19 70 VAL A CA 1
ATOM 598 C C . VAL A 1 70 ? -5.001 -2.342 1.672 1.00 97.19 70 VAL A C 1
ATOM 600 O O . VAL A 1 70 ? -3.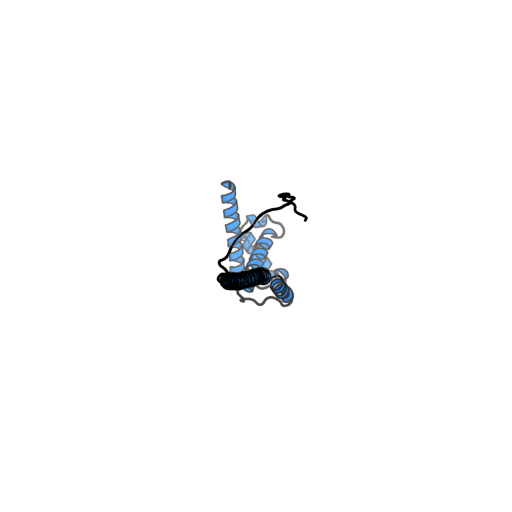863 -2.553 1.254 1.00 97.19 70 VAL A O 1
ATOM 603 N N . LYS A 1 71 ? -6.056 -2.349 0.843 1.00 97.06 71 LYS A N 1
ATOM 604 C CA . LYS A 1 71 ? -5.944 -2.606 -0.606 1.00 97.06 71 LYS A CA 1
ATOM 605 C C . LYS A 1 71 ? -4.937 -1.675 -1.272 1.00 97.06 71 LYS A C 1
ATOM 607 O O . LYS A 1 71 ? -4.124 -2.118 -2.088 1.00 97.06 71 LYS A O 1
ATOM 612 N N . MET A 1 72 ? -4.999 -0.383 -0.948 1.00 96.94 72 MET A N 1
ATOM 613 C CA . MET A 1 72 ? -4.076 0.613 -1.490 1.00 96.94 72 MET A CA 1
ATOM 614 C C . MET A 1 72 ? -2.633 0.314 -1.069 1.00 96.94 72 MET A C 1
ATOM 616 O O . MET A 1 72 ? -1.737 0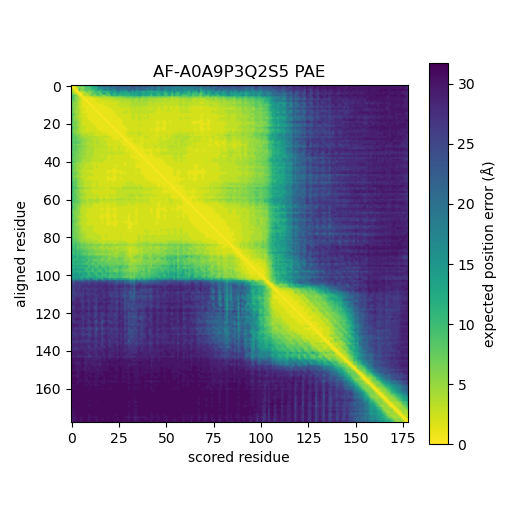.356 -1.915 1.00 96.94 72 MET A O 1
ATOM 620 N N . TYR A 1 73 ? -2.413 -0.027 0.202 1.00 97.31 73 TYR A N 1
ATOM 621 C CA . TYR A 1 73 ? -1.104 -0.414 0.718 1.00 97.31 73 TYR A CA 1
ATOM 622 C C . TYR A 1 73 ? -0.542 -1.650 0.012 1.00 97.31 73 TYR A C 1
ATOM 624 O O . TYR A 1 73 ? 0.520 -1.555 -0.606 1.00 97.31 73 TYR A O 1
ATOM 632 N N . CYS A 1 74 ? -1.271 -2.772 0.012 1.00 96.94 74 CYS A N 1
ATOM 633 C CA . CYS A 1 74 ? -0.831 -4.020 -0.620 1.00 96.94 74 CYS A CA 1
ATOM 634 C C . CYS A 1 74 ? -0.548 -3.811 -2.115 1.00 96.94 74 CYS A C 1
ATOM 636 O O . CYS A 1 74 ? 0.473 -4.258 -2.633 1.00 96.94 74 CYS A O 1
ATOM 638 N N . LYS A 1 75 ? -1.399 -3.052 -2.821 1.00 95.62 75 LYS A N 1
ATOM 639 C CA . LYS A 1 75 ? -1.172 -2.695 -4.231 1.00 95.62 75 LYS A CA 1
ATOM 640 C C . LYS A 1 75 ? 0.128 -1.913 -4.428 1.00 95.62 75 LYS A C 1
ATOM 642 O O . LYS A 1 75 ? 0.886 -2.218 -5.348 1.00 95.62 75 LYS A O 1
ATOM 647 N N . ASN A 1 76 ? 0.387 -0.903 -3.599 1.00 96.00 76 ASN A N 1
ATOM 648 C CA . ASN A 1 76 ? 1.599 -0.091 -3.702 1.00 96.00 76 ASN A CA 1
ATOM 649 C C . ASN A 1 76 ? 2.854 -0.893 -3.342 1.00 96.00 76 ASN A C 1
ATOM 651 O O . ASN A 1 76 ? 3.872 -0.757 -4.022 1.00 96.00 76 ASN A O 1
ATOM 655 N N . LYS A 1 77 ? 2.768 -1.761 -2.329 1.00 95.75 77 LYS A N 1
ATOM 656 C CA . LYS A 1 77 ? 3.859 -2.644 -1.913 1.00 95.75 77 LYS A CA 1
ATOM 657 C C . LYS A 1 77 ? 4.208 -3.650 -3.009 1.00 95.75 77 LYS A C 1
ATOM 659 O O . LYS A 1 77 ? 5.366 -3.695 -3.414 1.00 95.75 77 LYS A O 1
ATOM 664 N N . ARG A 1 78 ? 3.211 -4.323 -3.601 1.00 95.12 78 ARG A N 1
ATOM 665 C CA . ARG A 1 78 ? 3.401 -5.191 -4.780 1.00 95.12 78 ARG A CA 1
ATOM 666 C C . ARG A 1 78 ? 3.998 -4.447 -5.959 1.00 95.12 78 ARG A C 1
ATOM 668 O O . ARG A 1 78 ? 4.984 -4.889 -6.529 1.00 95.12 78 ARG A O 1
ATOM 675 N N . LYS A 1 79 ? 3.461 -3.269 -6.287 1.00 93.56 79 LYS A N 1
ATOM 676 C CA . LYS A 1 79 ? 4.008 -2.429 -7.361 1.00 93.56 79 LYS A CA 1
ATOM 677 C C . LYS A 1 79 ? 5.485 -2.100 -7.134 1.00 93.56 79 LYS A C 1
ATOM 679 O O . LYS A 1 79 ? 6.241 -2.060 -8.098 1.00 93.56 79 LYS A O 1
ATOM 684 N N . ASN A 1 80 ? 5.885 -1.827 -5.894 1.00 95.31 80 ASN A N 1
ATOM 685 C CA . ASN A 1 80 ? 7.284 -1.588 -5.558 1.00 95.31 80 ASN A CA 1
ATOM 686 C C . ASN A 1 80 ? 8.120 -2.874 -5.654 1.00 95.31 80 ASN A C 1
ATOM 688 O O . ASN A 1 80 ? 9.217 -2.837 -6.193 1.00 95.31 80 ASN A O 1
ATOM 692 N N . ALA A 1 81 ? 7.594 -4.011 -5.193 1.00 94.75 81 ALA A N 1
ATOM 693 C CA . ALA A 1 81 ? 8.265 -5.306 -5.292 1.00 94.75 81 ALA A CA 1
ATOM 694 C C . ALA A 1 81 ? 8.522 -5.718 -6.752 1.00 94.75 81 ALA A C 1
ATOM 696 O O . ALA A 1 81 ? 9.653 -6.055 -7.080 1.00 94.75 81 ALA A O 1
ATOM 697 N N . TYR A 1 82 ? 7.528 -5.564 -7.636 1.00 92.44 82 TYR A N 1
ATOM 698 C CA . TYR A 1 82 ? 7.671 -5.803 -9.079 1.00 92.44 82 TYR A CA 1
ATOM 699 C C . TYR A 1 82 ? 8.706 -4.895 -9.746 1.00 92.44 82 TYR A C 1
ATOM 701 O O . TYR A 1 82 ? 9.314 -5.278 -10.730 1.00 92.44 82 TYR A O 1
ATOM 709 N N . ARG A 1 83 ? 8.879 -3.662 -9.257 1.00 89.88 83 ARG A N 1
ATOM 710 C CA . ARG A 1 83 ? 9.870 -2.721 -9.808 1.00 89.88 83 ARG A CA 1
ATOM 711 C C . ARG A 1 83 ? 11.298 -3.034 -9.384 1.00 89.88 83 ARG A C 1
ATOM 713 O O . ARG A 1 83 ? 12.216 -2.594 -10.060 1.00 89.88 83 ARG A O 1
ATOM 720 N N . ASN A 1 84 ? 11.454 -3.705 -8.249 1.00 93.81 84 ASN A N 1
ATOM 721 C CA . ASN A 1 84 ? 12.745 -4.058 -7.669 1.00 93.81 84 ASN A CA 1
ATOM 722 C C . ASN A 1 84 ? 13.068 -5.546 -7.887 1.00 93.81 84 ASN A C 1
ATOM 724 O O . ASN A 1 84 ? 13.906 -6.074 -7.163 1.00 93.81 84 ASN A O 1
ATOM 728 N N . ASP A 1 85 ? 12.337 -6.219 -8.784 1.00 89.94 85 ASP A N 1
ATOM 729 C CA . ASP A 1 85 ? 12.486 -7.640 -9.128 1.00 89.94 85 ASP A CA 1
ATOM 730 C C . ASP A 1 85 ? 12.451 -8.601 -7.924 1.00 89.94 85 ASP A C 1
ATOM 732 O O . ASP A 1 85 ? 12.996 -9.698 -7.961 1.00 89.94 85 ASP A O 1
ATOM 736 N N . ARG A 1 86 ? 11.781 -8.204 -6.833 1.00 93.44 86 ARG A N 1
ATOM 737 C CA . ARG A 1 86 ? 11.601 -9.051 -5.637 1.00 93.44 86 ARG A CA 1
ATOM 738 C C . ARG A 1 86 ? 10.440 -10.027 -5.765 1.00 93.44 86 ARG A C 1
ATOM 740 O O . ARG A 1 86 ? 10.338 -10.954 -4.977 1.00 93.44 86 ARG A O 1
ATOM 747 N N . LEU A 1 87 ? 9.529 -9.749 -6.690 1.00 93.00 87 LEU A N 1
ATOM 748 C CA . LEU A 1 87 ? 8.343 -10.548 -6.942 1.00 93.00 87 LEU A CA 1
ATOM 749 C C . LEU A 1 87 ? 8.176 -10.683 -8.449 1.00 93.00 87 LEU A C 1
ATOM 751 O O . LEU A 1 87 ? 8.285 -9.691 -9.174 1.00 93.00 87 LEU A O 1
ATOM 755 N N . GLU A 1 88 ? 7.881 -11.892 -8.909 1.00 91.00 88 GLU A N 1
ATOM 756 C CA . GLU A 1 88 ? 7.645 -12.141 -10.323 1.00 91.00 88 GLU A CA 1
ATOM 757 C C . GLU A 1 88 ? 6.320 -11.520 -10.766 1.00 91.00 88 GLU A C 1
ATOM 759 O O . GLU A 1 88 ? 5.278 -11.644 -10.113 1.00 91.00 88 GLU A O 1
ATOM 764 N N . VAL A 1 89 ? 6.352 -10.816 -11.897 1.00 89.00 89 VAL A N 1
ATOM 765 C CA . VAL A 1 89 ? 5.141 -10.251 -12.489 1.00 89.00 89 VAL A CA 1
ATOM 766 C C . VAL A 1 89 ? 4.300 -11.404 -13.044 1.00 89.00 89 VAL A C 1
ATOM 768 O O . VAL A 1 89 ? 4.800 -12.152 -13.884 1.00 89.00 89 VAL A O 1
ATOM 771 N N . PRO A 1 90 ? 3.017 -11.537 -12.655 1.00 90.00 90 PRO A N 1
ATOM 772 C CA . PRO A 1 90 ? 2.168 -12.602 -13.173 1.00 90.00 90 PRO A CA 1
ATOM 773 C C . PRO A 1 90 ? 2.144 -12.622 -14.705 1.00 90.00 90 PRO A C 1
ATOM 775 O O . PRO A 1 90 ? 2.007 -11.570 -15.338 1.00 90.00 90 PRO A O 1
ATOM 778 N N . THR A 1 91 ? 2.199 -13.817 -15.298 1.00 89.19 91 THR A N 1
ATOM 779 C CA . THR A 1 91 ? 2.222 -14.036 -16.761 1.00 89.19 91 THR A CA 1
ATOM 780 C C . THR A 1 91 ? 1.092 -13.307 -17.484 1.00 89.19 91 THR A C 1
ATOM 782 O O . THR A 1 91 ? 1.307 -12.727 -18.550 1.00 89.19 91 THR A O 1
ATOM 785 N N . LYS A 1 92 ? -0.089 -13.223 -16.850 1.00 89.12 92 LYS A N 1
ATOM 786 C CA . LYS A 1 92 ? -1.242 -12.438 -17.316 1.00 89.12 92 LYS A CA 1
ATOM 787 C C . LYS A 1 92 ? -0.871 -11.005 -17.695 1.00 89.12 92 LYS A C 1
ATOM 789 O O . LYS A 1 92 ? -1.488 -10.466 -18.599 1.00 89.12 92 LYS A O 1
ATOM 794 N N . TYR A 1 93 ? 0.101 -10.384 -17.030 1.00 86.69 93 TYR A N 1
ATOM 795 C CA . TYR A 1 93 ? 0.516 -8.997 -17.252 1.00 86.69 93 TYR A CA 1
ATOM 796 C C . TYR A 1 93 ? 1.800 -8.854 -18.078 1.00 86.69 93 TYR A C 1
ATOM 798 O O . TYR A 1 93 ? 2.209 -7.723 -18.347 1.00 86.69 93 TYR A O 1
ATOM 806 N N . ALA A 1 94 ? 2.411 -9.947 -18.547 1.00 86.38 94 ALA A N 1
ATOM 807 C CA . ALA A 1 94 ? 3.628 -9.896 -19.366 1.00 86.38 94 ALA A CA 1
ATOM 808 C C . ALA A 1 94 ? 3.446 -9.036 -20.634 1.00 86.38 94 ALA A C 1
ATOM 810 O O . ALA A 1 94 ? 4.342 -8.295 -21.043 1.00 86.38 94 ALA A O 1
ATOM 811 N N . TYR A 1 95 ? 2.239 -9.029 -21.213 1.00 89.06 95 TYR A N 1
ATOM 812 C CA . TYR A 1 95 ? 1.911 -8.179 -22.362 1.00 89.06 95 TYR A CA 1
ATOM 813 C C . TYR A 1 95 ? 2.049 -6.674 -22.068 1.00 89.06 95 TYR A C 1
ATOM 815 O O . TYR A 1 95 ? 2.316 -5.893 -22.983 1.00 89.06 95 TYR A O 1
ATOM 823 N N . LEU A 1 96 ? 1.887 -6.240 -20.811 1.00 86.69 96 LEU A N 1
ATOM 824 C CA . LEU A 1 96 ? 2.059 -4.838 -20.425 1.00 86.69 96 LEU A CA 1
ATOM 825 C C . LEU A 1 96 ? 3.525 -4.418 -20.493 1.00 86.69 96 LEU A C 1
ATOM 827 O O . LEU A 1 96 ? 3.793 -3.297 -20.919 1.00 86.69 96 LEU A O 1
ATOM 831 N N . ALA A 1 97 ? 4.456 -5.309 -20.140 1.00 81.31 97 ALA A N 1
ATOM 832 C CA . ALA A 1 97 ? 5.885 -5.071 -20.319 1.00 81.31 97 ALA A CA 1
ATOM 833 C C . ALA A 1 97 ? 6.220 -4.938 -21.813 1.00 81.31 97 ALA A C 1
ATOM 835 O O . ALA A 1 97 ? 6.789 -3.928 -22.224 1.00 81.31 97 ALA A O 1
ATOM 836 N N . ASN A 1 98 ? 5.734 -5.866 -22.645 1.00 83.94 98 ASN A N 1
ATOM 837 C CA . ASN A 1 98 ? 5.895 -5.805 -24.104 1.00 83.94 98 ASN A CA 1
ATOM 838 C C . ASN A 1 98 ? 5.317 -4.508 -24.697 1.00 83.94 98 ASN A C 1
ATOM 840 O O . ASN A 1 98 ? 5.930 -3.870 -25.553 1.00 83.94 98 ASN A O 1
ATOM 844 N N . ASN A 1 99 ? 4.151 -4.067 -24.220 1.00 86.56 99 ASN A N 1
ATOM 845 C CA . ASN A 1 99 ? 3.540 -2.810 -24.646 1.00 86.56 99 ASN A CA 1
ATOM 846 C C . ASN A 1 99 ? 4.309 -1.583 -24.145 1.00 86.56 99 ASN A C 1
ATOM 848 O O . ASN A 1 99 ? 4.426 -0.606 -24.880 1.00 86.56 99 ASN A O 1
ATOM 852 N N . ALA A 1 100 ? 4.840 -1.610 -22.923 1.00 80.44 100 ALA A N 1
ATOM 853 C CA . ALA A 1 100 ? 5.681 -0.541 -22.397 1.00 80.44 100 ALA A CA 1
ATOM 854 C C . ALA A 1 100 ? 6.985 -0.413 -23.199 1.00 80.44 100 ALA A C 1
ATOM 856 O O . ALA A 1 100 ? 7.355 0.702 -23.563 1.00 80.44 100 ALA A O 1
ATOM 857 N N . MET A 1 101 ? 7.614 -1.537 -23.563 1.00 74.69 101 MET A N 1
ATOM 858 C CA . MET A 1 101 ? 8.776 -1.570 -24.459 1.00 74.69 101 MET A CA 1
ATOM 859 C C . MET A 1 101 ? 8.447 -0.966 -25.828 1.00 74.69 101 MET A C 1
ATOM 861 O O . MET A 1 101 ? 9.182 -0.106 -26.308 1.00 74.69 101 MET A O 1
ATOM 865 N N . LYS A 1 102 ? 7.299 -1.330 -26.419 1.00 78.56 102 LYS A N 1
ATOM 866 C CA . LYS A 1 102 ? 6.815 -0.737 -27.681 1.00 78.56 102 LYS A CA 1
ATOM 867 C C . LYS A 1 102 ? 6.534 0.766 -27.566 1.00 78.56 102 LYS A C 1
ATOM 869 O O . LYS A 1 102 ? 6.697 1.499 -28.536 1.00 78.56 102 LYS A O 1
ATOM 874 N N . ARG A 1 103 ? 6.098 1.231 -26.390 1.00 72.00 103 ARG A N 1
ATOM 875 C CA . ARG A 1 103 ? 5.745 2.636 -26.119 1.00 72.00 103 ARG A CA 1
ATOM 876 C C . ARG A 1 103 ? 6.930 3.504 -25.706 1.00 72.00 103 ARG A C 1
ATOM 878 O O . ARG A 1 103 ? 6.755 4.718 -25.646 1.00 72.00 103 ARG A O 1
ATOM 885 N N . ALA A 1 104 ? 8.095 2.932 -25.399 1.00 65.12 104 ALA A N 1
ATOM 886 C CA . ALA A 1 104 ? 9.225 3.672 -24.850 1.00 65.12 104 ALA A CA 1
ATOM 887 C C . ALA A 1 104 ? 9.653 4.829 -25.792 1.00 65.12 104 ALA A C 1
ATOM 889 O O . ALA A 1 104 ? 10.229 4.597 -26.858 1.00 65.12 104 ALA A O 1
ATOM 890 N N . PRO A 1 105 ? 9.426 6.102 -25.408 1.00 56.25 105 PRO A N 1
ATOM 891 C CA . PRO A 1 105 ? 9.664 7.268 -26.266 1.00 56.25 105 PRO A CA 1
ATOM 892 C C . PRO A 1 105 ? 11.155 7.595 -26.444 1.00 56.25 105 PRO A C 1
ATOM 894 O O . PRO A 1 105 ? 11.507 8.444 -27.266 1.00 56.25 105 PRO A O 1
ATOM 897 N N . GLY A 1 106 ? 12.038 6.920 -25.696 1.00 57.38 106 GLY A N 1
ATOM 898 C CA . GLY A 1 106 ? 13.490 7.077 -25.781 1.00 57.38 106 GLY A CA 1
ATOM 899 C C . GLY A 1 106 ? 14.041 6.769 -27.173 1.00 57.38 106 GLY A C 1
ATOM 900 O O . GLY A 1 106 ? 14.915 7.495 -27.641 1.00 57.38 106 GLY A O 1
ATOM 901 N N . ASN A 1 107 ? 13.467 5.791 -27.883 1.00 57.66 107 ASN A N 1
ATOM 902 C CA . ASN A 1 107 ? 13.848 5.516 -29.269 1.00 57.66 107 ASN A CA 1
ATOM 903 C C . ASN A 1 107 ? 13.345 6.588 -30.231 1.00 57.66 107 ASN A C 1
ATOM 905 O O . ASN A 1 107 ? 14.071 6.947 -31.146 1.00 57.66 107 ASN A O 1
ATOM 909 N N . ARG A 1 108 ? 12.162 7.174 -30.010 1.00 60.19 108 ARG A N 1
ATOM 910 C CA . ARG A 1 108 ? 11.637 8.215 -30.907 1.00 60.19 108 ARG A CA 1
ATOM 911 C C . ARG A 1 108 ? 12.414 9.524 -30.766 1.00 60.19 108 ARG A C 1
ATOM 913 O O . ARG A 1 108 ? 12.808 10.098 -31.771 1.00 60.19 108 ARG A O 1
ATOM 920 N N . ARG A 1 109 ? 12.705 9.969 -29.536 1.00 65.94 109 ARG A N 1
ATOM 921 C CA . ARG A 1 109 ? 13.492 11.195 -29.295 1.00 65.94 109 ARG A CA 1
ATOM 922 C C . ARG A 1 109 ? 14.946 11.049 -29.752 1.00 65.94 109 ARG A C 1
ATOM 924 O O . ARG A 1 109 ? 15.451 11.953 -30.407 1.00 65.94 109 ARG A O 1
ATOM 931 N N . ARG A 1 110 ? 15.594 9.910 -29.467 1.00 66.44 110 ARG A N 1
ATOM 932 C CA . ARG A 1 110 ? 16.955 9.628 -29.956 1.00 66.44 110 ARG A CA 1
ATOM 933 C C . ARG A 1 110 ? 16.994 9.460 -31.474 1.00 66.44 110 ARG A C 1
ATOM 935 O O . ARG A 1 110 ? 17.901 9.998 -32.089 1.00 66.44 110 ARG A O 1
ATOM 942 N N . ALA A 1 111 ? 16.012 8.797 -32.089 1.00 68.75 111 ALA A N 1
ATOM 943 C CA . ALA A 1 111 ? 15.939 8.662 -33.546 1.00 68.75 111 ALA A CA 1
ATOM 944 C C . ALA A 1 111 ? 15.715 10.008 -34.246 1.00 68.75 111 ALA A C 1
ATOM 946 O O . ALA A 1 111 ? 16.361 10.274 -35.254 1.00 68.75 111 ALA A O 1
ATOM 947 N N . VAL A 1 112 ? 14.863 10.880 -33.694 1.00 76.88 112 VAL A N 1
ATOM 948 C CA . VAL A 1 112 ? 14.671 12.247 -34.209 1.00 76.88 112 VAL A CA 1
ATOM 949 C C . VAL A 1 112 ? 15.964 13.059 -34.083 1.00 76.88 112 VAL A C 1
ATOM 951 O O . VAL A 1 112 ? 16.395 13.660 -35.061 1.00 76.88 112 VAL A O 1
ATOM 954 N N . GLN A 1 113 ? 16.641 13.007 -32.930 1.00 81.81 113 GLN A N 1
ATOM 955 C CA . GLN A 1 113 ? 17.939 13.670 -32.745 1.00 81.81 113 GLN A CA 1
ATOM 956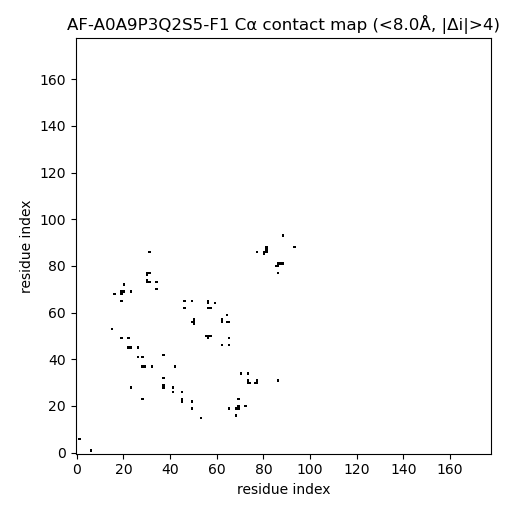 C C . GLN A 1 113 ? 19.008 13.136 -33.713 1.00 81.81 113 GLN A C 1
ATOM 958 O O . GLN A 1 113 ? 19.755 13.917 -34.300 1.00 81.81 113 GLN A O 1
ATOM 963 N N . LEU A 1 114 ? 19.067 11.818 -33.926 1.00 80.38 114 LEU A N 1
ATOM 964 C CA . LEU A 1 114 ? 20.004 11.199 -34.865 1.00 80.38 114 LEU A CA 1
ATOM 965 C C . LEU A 1 114 ? 19.704 11.625 -36.312 1.00 80.38 114 LEU A C 1
ATOM 967 O O . LEU A 1 114 ? 20.620 11.976 -37.053 1.00 80.38 114 LEU A O 1
ATOM 971 N N . ALA A 1 115 ? 18.426 11.652 -36.698 1.00 81.44 115 ALA A N 1
ATOM 972 C CA . ALA A 1 115 ? 17.987 12.096 -38.018 1.00 81.44 115 ALA A CA 1
ATOM 973 C C . ALA A 1 115 ? 18.326 13.576 -38.269 1.00 81.44 115 ALA A C 1
ATOM 975 O O . ALA A 1 115 ? 18.828 13.915 -39.342 1.00 81.44 115 ALA A O 1
ATOM 976 N N . GLU A 1 116 ? 18.141 14.448 -37.273 1.00 90.12 116 GLU A N 1
ATOM 977 C CA . GLU A 1 116 ? 18.546 15.856 -37.353 1.00 90.12 116 GLU A CA 1
ATOM 978 C C . GLU A 1 116 ? 20.063 16.020 -37.519 1.00 90.12 116 GLU A C 1
ATOM 980 O O . GLU A 1 116 ? 20.514 16.841 -38.324 1.00 90.12 116 GLU A O 1
ATOM 985 N N . LEU A 1 117 ? 20.870 15.238 -36.791 1.00 88.38 117 LEU A N 1
ATOM 986 C CA . LEU A 1 117 ? 22.331 15.263 -36.923 1.00 88.38 117 LEU A CA 1
ATOM 987 C C . LEU A 1 117 ? 22.778 14.813 -38.320 1.00 88.38 117 LEU A C 1
ATOM 989 O O . LEU A 1 117 ? 23.630 15.462 -38.933 1.00 88.38 117 LEU A O 1
ATOM 993 N N . VAL A 1 118 ? 22.168 13.753 -38.859 1.00 87.38 118 VAL A N 1
ATOM 994 C CA . VAL A 1 118 ? 22.442 13.261 -40.219 1.00 87.38 118 VAL A CA 1
ATOM 995 C C . VAL A 1 118 ? 22.057 14.304 -41.273 1.00 87.38 118 VAL A C 1
ATOM 997 O O . VAL A 1 118 ? 22.845 14.577 -42.186 1.00 87.38 118 VAL A O 1
ATOM 1000 N N . GLN A 1 119 ? 20.896 14.954 -41.132 1.00 87.12 119 GLN A N 1
ATOM 1001 C CA . GLN A 1 119 ? 20.484 16.029 -42.038 1.00 87.12 119 GLN A CA 1
ATOM 1002 C C . GLN A 1 119 ? 21.459 17.211 -41.993 1.00 87.12 119 GLN A C 1
ATOM 1004 O O . GLN A 1 119 ? 21.948 17.628 -43.048 1.00 87.12 119 GLN A O 1
ATOM 1009 N N . LYS A 1 120 ? 21.827 17.696 -40.800 1.00 90.38 120 LYS A N 1
ATOM 1010 C CA . LYS A 1 120 ? 22.801 18.791 -40.631 1.00 90.38 120 LYS A CA 1
ATOM 1011 C C . LYS A 1 120 ? 24.161 18.449 -41.249 1.00 90.38 120 LYS A C 1
ATOM 1013 O O . LYS A 1 120 ? 24.735 19.276 -41.961 1.00 90.38 120 LYS A O 1
ATOM 1018 N N . ALA A 1 121 ? 24.646 17.221 -41.061 1.00 88.81 121 ALA A N 1
ATOM 1019 C CA . ALA A 1 121 ? 25.889 16.752 -41.671 1.00 88.81 121 ALA A CA 1
ATOM 1020 C C . ALA A 1 121 ? 25.809 16.709 -43.208 1.00 88.81 121 ALA A C 1
ATOM 1022 O O . ALA A 1 121 ? 26.755 17.111 -43.893 1.00 88.81 121 ALA A O 1
ATOM 1023 N N . SER A 1 122 ? 24.675 16.276 -43.769 1.00 89.56 122 SER A N 1
ATOM 1024 C CA . SER A 1 122 ? 24.464 16.255 -45.223 1.00 89.56 122 SER A CA 1
ATOM 1025 C C . SER A 1 122 ? 24.448 17.666 -45.832 1.00 89.56 122 SER A C 1
ATOM 1027 O O . SER A 1 122 ? 25.077 17.903 -46.868 1.00 89.56 122 SER A O 1
ATOM 1029 N N . ILE A 1 123 ? 23.809 18.625 -45.152 1.00 90.25 123 ILE A N 1
ATOM 1030 C CA . ILE A 1 123 ? 23.753 20.035 -45.556 1.00 90.25 123 ILE A CA 1
ATOM 1031 C C . ILE A 1 123 ? 25.159 20.648 -45.510 1.00 90.25 123 ILE A C 1
ATOM 1033 O O . ILE A 1 123 ? 25.585 21.290 -46.472 1.00 90.25 123 ILE A O 1
ATOM 1037 N N . ALA A 1 124 ? 25.927 20.385 -44.448 1.00 90.62 124 ALA A N 1
ATOM 1038 C CA . ALA A 1 124 ? 27.304 20.860 -44.314 1.00 90.62 124 ALA A CA 1
ATOM 1039 C C . ALA A 1 124 ? 28.240 20.290 -45.402 1.00 90.62 124 ALA A C 1
ATOM 1041 O O . ALA A 1 124 ? 29.053 21.023 -45.981 1.00 90.62 124 ALA A O 1
ATOM 1042 N N . LYS A 1 125 ? 28.100 19.001 -45.749 1.00 89.00 125 LYS A N 1
ATOM 1043 C CA . LYS A 1 125 ? 28.836 18.383 -46.869 1.00 89.00 125 LYS A CA 1
ATOM 1044 C C . LYS A 1 125 ? 28.494 19.040 -48.210 1.00 89.00 125 LYS A C 1
ATOM 1046 O O . LYS A 1 125 ? 29.401 19.412 -48.951 1.00 89.00 125 LYS A O 1
ATOM 1051 N N . LYS A 1 126 ? 27.210 19.273 -48.501 1.00 90.31 126 LYS A N 1
ATOM 1052 C CA . LYS A 1 126 ? 26.786 19.975 -49.729 1.00 90.31 126 LYS A CA 1
ATOM 1053 C C . LYS A 1 126 ? 27.318 21.414 -49.782 1.00 90.31 126 LYS A C 1
ATOM 1055 O O . LYS A 1 126 ? 27.844 21.845 -50.809 1.00 90.31 126 LYS A O 1
ATOM 1060 N N . ALA A 1 127 ? 27.262 22.145 -48.668 1.00 89.56 127 ALA A N 1
ATOM 1061 C CA . ALA A 1 127 ? 27.771 23.514 -48.580 1.00 89.56 127 ALA A CA 1
ATOM 1062 C C . ALA A 1 127 ? 29.296 23.591 -48.779 1.00 89.56 127 ALA A C 1
ATOM 1064 O O . ALA A 1 127 ? 29.793 24.463 -49.496 1.00 89.56 127 ALA A O 1
ATOM 1065 N N . SER A 1 128 ? 30.052 22.669 -48.177 1.00 87.06 128 SER A N 1
ATOM 1066 C CA . SER A 1 128 ? 31.510 22.599 -48.340 1.00 87.06 128 SER A CA 1
ATOM 1067 C C . SER A 1 128 ? 31.928 22.187 -49.757 1.00 87.06 128 SER A C 1
ATOM 1069 O O . SER A 1 128 ? 32.866 22.782 -50.297 1.00 87.06 128 SER A O 1
ATOM 1071 N N . ALA A 1 129 ? 31.202 21.264 -50.397 1.00 87.38 129 ALA A N 1
ATOM 1072 C CA . ALA A 1 129 ? 31.392 20.914 -51.806 1.00 87.38 129 ALA A CA 1
ATOM 1073 C C . ALA A 1 129 ? 31.155 22.123 -52.727 1.00 87.38 129 ALA A C 1
ATOM 1075 O O . ALA A 1 129 ? 32.015 22.451 -53.546 1.00 87.38 129 ALA A O 1
ATOM 10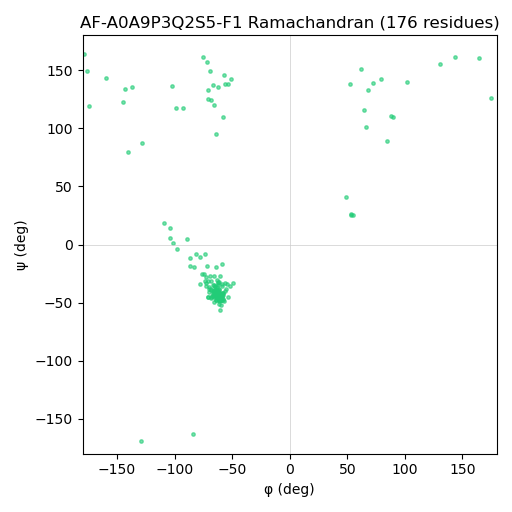76 N N . ARG A 1 130 ? 30.066 22.874 -52.513 1.00 86.56 130 ARG A N 1
ATOM 1077 C CA . ARG A 1 130 ? 29.781 24.110 -53.261 1.00 86.56 130 ARG A CA 1
ATOM 1078 C C . ARG A 1 130 ? 30.873 25.165 -53.061 1.00 86.56 130 ARG A C 1
ATOM 1080 O O . ARG A 1 130 ? 31.352 25.742 -54.032 1.00 86.56 130 ARG A O 1
ATOM 1087 N N . LYS A 1 131 ? 31.347 25.371 -51.824 1.00 84.12 131 LYS A N 1
ATOM 1088 C CA . LYS A 1 131 ? 32.482 26.273 -51.534 1.00 84.12 131 LYS A CA 1
ATOM 1089 C C . LYS A 1 131 ? 33.783 25.824 -52.207 1.00 84.12 131 LYS A C 1
ATOM 1091 O O . LYS A 1 131 ? 34.594 26.670 -52.578 1.00 84.12 131 LYS A O 1
ATOM 1096 N N . ARG A 1 132 ? 34.036 24.517 -52.334 1.00 81.81 132 ARG A N 1
ATOM 1097 C CA . ARG A 1 132 ? 35.195 23.989 -53.079 1.00 81.81 132 ARG A CA 1
ATOM 1098 C C . ARG A 1 132 ? 35.055 24.252 -54.575 1.00 81.81 132 ARG A C 1
ATOM 1100 O O . ARG A 1 132 ? 36.000 24.759 -55.164 1.00 81.81 132 ARG A O 1
ATOM 1107 N N . MET A 1 133 ? 33.879 24.004 -55.146 1.00 79.56 133 MET A N 1
ATOM 1108 C CA . MET A 1 133 ? 33.599 24.249 -56.563 1.00 79.56 133 MET A CA 1
ATOM 1109 C C . MET A 1 133 ? 33.741 25.732 -56.926 1.00 79.56 133 MET A C 1
ATOM 1111 O O . MET A 1 133 ? 34.450 26.059 -57.868 1.00 79.56 133 MET A O 1
ATOM 1115 N N . VAL A 1 134 ? 33.168 26.640 -56.125 1.00 80.44 134 VAL A N 1
ATOM 1116 C CA . VAL A 1 134 ? 33.296 28.094 -56.337 1.00 80.44 134 VAL A CA 1
ATOM 1117 C C . VAL A 1 134 ? 34.750 28.555 -56.216 1.00 80.44 134 VAL A C 1
ATOM 1119 O O . VAL A 1 134 ? 35.193 29.389 -57.001 1.00 80.44 134 VAL A O 1
ATOM 1122 N N . ARG A 1 135 ? 35.521 28.009 -55.263 1.00 74.19 135 ARG A N 1
ATOM 1123 C CA . ARG A 1 135 ? 36.962 28.301 -55.153 1.00 74.19 135 ARG A CA 1
ATOM 1124 C C . ARG A 1 135 ? 37.750 27.773 -56.350 1.00 74.19 135 ARG A C 1
ATOM 1126 O O . ARG A 1 135 ? 38.643 28.470 -56.817 1.00 74.19 135 ARG A O 1
ATOM 1133 N N . GLY A 1 136 ? 37.421 26.577 -56.835 1.00 74.81 136 GLY A N 1
ATOM 1134 C CA . GLY A 1 136 ? 37.998 26.009 -58.053 1.00 74.81 136 GLY A CA 1
ATOM 1135 C C . GLY A 1 136 ? 37.714 26.896 -59.261 1.00 74.81 136 GLY A C 1
ATOM 1136 O O . GLY A 1 136 ? 38.649 27.352 -59.904 1.00 74.81 136 GLY A O 1
ATOM 1137 N N . TRP A 1 137 ? 36.445 27.245 -59.479 1.00 72.06 137 TRP A N 1
ATOM 1138 C CA . TRP A 1 137 ? 36.020 28.129 -60.563 1.00 72.06 137 TRP A CA 1
ATOM 1139 C C . TRP A 1 137 ? 36.688 29.509 -60.496 1.00 72.06 137 TRP A C 1
ATOM 1141 O O . TRP A 1 137 ? 37.223 29.966 -61.500 1.00 72.06 137 TRP A O 1
ATOM 1151 N N . ARG A 1 138 ? 36.769 30.138 -59.310 1.00 64.81 138 ARG A N 1
ATOM 1152 C CA . ARG A 1 138 ? 37.489 31.416 -59.138 1.00 64.81 138 ARG A CA 1
ATOM 1153 C C . ARG A 1 138 ? 38.965 31.316 -59.526 1.00 64.81 138 ARG A C 1
ATOM 1155 O O . ARG A 1 138 ? 39.463 32.218 -60.184 1.00 64.81 138 ARG A O 1
ATOM 1162 N N . ARG A 1 139 ? 39.663 30.234 -59.160 1.00 65.31 139 ARG A N 1
ATOM 1163 C CA . ARG A 1 139 ? 41.068 30.032 -59.564 1.00 65.31 139 ARG A CA 1
ATOM 1164 C C . ARG A 1 139 ? 41.209 29.860 -61.073 1.00 65.31 139 ARG A C 1
ATOM 1166 O O . ARG A 1 139 ? 42.152 30.393 -61.647 1.00 65.31 139 ARG A O 1
ATOM 1173 N N . THR A 1 140 ? 40.281 29.147 -61.708 1.00 60.47 140 THR A N 1
ATOM 1174 C CA . THR A 1 140 ? 40.285 28.953 -63.162 1.00 60.47 140 THR A CA 1
ATOM 1175 C C . THR A 1 140 ? 40.046 30.270 -63.902 1.00 60.47 140 THR A C 1
ATOM 1177 O O . THR A 1 140 ? 40.803 30.585 -64.813 1.00 60.47 140 THR A O 1
ATOM 1180 N N . VAL A 1 141 ? 39.076 31.077 -63.457 1.00 60.09 141 VAL A N 1
ATOM 1181 C CA . VAL A 1 141 ? 38.772 32.398 -64.040 1.00 60.09 141 VAL A CA 1
ATOM 1182 C C . VAL A 1 141 ? 39.927 33.391 -63.847 1.00 60.09 141 VAL A C 1
ATOM 1184 O O . VAL A 1 141 ? 40.262 34.134 -64.766 1.00 60.09 141 VAL A O 1
ATOM 1187 N N . SER A 1 142 ? 40.594 33.385 -62.687 1.00 57.78 142 SER A N 1
ATOM 1188 C CA . SER A 1 142 ? 41.784 34.221 -62.471 1.00 57.78 142 SER A CA 1
ATOM 1189 C C . SER A 1 142 ? 42.969 33.802 -63.347 1.00 57.78 142 SER A C 1
ATOM 1191 O O . SER A 1 142 ? 43.700 34.667 -63.815 1.00 57.78 142 SER A O 1
ATOM 1193 N N . LYS A 1 143 ? 43.142 32.499 -63.615 1.00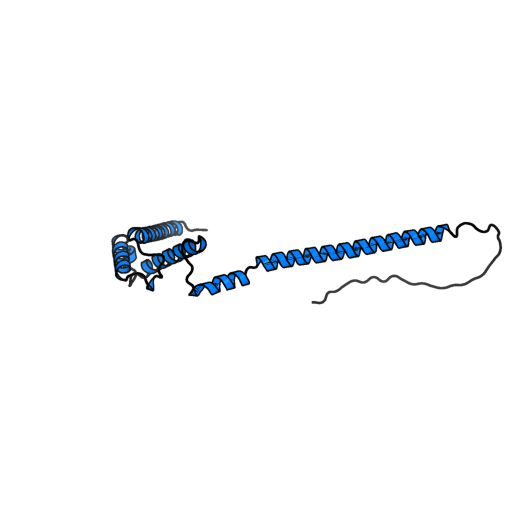 56.75 143 LYS A N 1
ATOM 1194 C CA . LYS A 1 143 ? 44.209 31.991 -64.491 1.00 56.75 143 LYS A CA 1
ATOM 1195 C C . LYS A 1 143 ? 43.947 32.285 -65.973 1.00 56.75 143 LYS A C 1
ATOM 1197 O O . LYS A 1 143 ? 44.894 32.535 -66.711 1.00 56.75 143 LYS A O 1
ATOM 1202 N N . SER A 1 144 ? 42.684 32.288 -66.408 1.00 56.62 144 SER A N 1
ATOM 1203 C CA . SER A 1 144 ? 42.327 32.700 -67.773 1.00 56.62 144 SER A CA 1
ATOM 1204 C C . SER A 1 144 ? 42.493 34.205 -67.994 1.00 56.62 144 SER A C 1
ATOM 1206 O O . SER A 1 144 ? 42.859 34.600 -69.092 1.00 56.62 144 SER A O 1
ATOM 1208 N N . LEU A 1 145 ? 42.298 35.038 -66.961 1.00 52.31 145 LEU A N 1
ATOM 1209 C CA . LEU A 1 145 ? 42.524 36.489 -67.052 1.00 52.31 145 LEU A CA 1
ATOM 1210 C C . LEU A 1 145 ? 44.014 36.870 -67.113 1.00 52.31 145 LEU A C 1
ATOM 1212 O O . LEU A 1 145 ? 44.358 37.898 -67.684 1.00 52.31 145 LEU A O 1
ATOM 1216 N N . SER A 1 146 ? 44.903 36.055 -66.537 1.00 51.84 146 SER A N 1
ATOM 1217 C CA . SER A 1 146 ? 46.356 36.290 -66.571 1.00 51.84 146 SER A CA 1
ATOM 1218 C C . SER A 1 146 ? 47.038 35.833 -67.868 1.00 51.84 146 SER A C 1
ATOM 1220 O O . SER A 1 146 ? 48.218 36.102 -68.045 1.00 51.84 146 SER A O 1
ATOM 1222 N N . LEU A 1 147 ? 46.329 35.129 -68.759 1.00 49.88 147 LEU A N 1
ATOM 1223 C CA . LEU A 1 147 ? 46.866 34.638 -70.041 1.00 49.88 147 LEU A CA 1
ATOM 1224 C C . LEU A 1 147 ? 46.512 35.539 -71.238 1.00 49.88 147 LEU A C 1
ATOM 1226 O O . LEU A 1 147 ? 46.989 35.299 -72.338 1.00 49.88 147 LEU A O 1
ATOM 1230 N N . THR A 1 148 ? 45.713 36.588 -71.031 1.00 48.94 148 THR A N 1
ATOM 1231 C CA . THR A 1 148 ? 45.312 37.560 -72.067 1.00 48.94 148 THR A CA 1
ATOM 1232 C C . THR A 1 148 ? 45.961 38.938 -71.875 1.00 48.94 148 THR A C 1
ATOM 1234 O O . THR A 1 148 ? 45.451 39.931 -72.382 1.00 48.94 148 THR A O 1
ATOM 1237 N N . GLY A 1 149 ? 47.045 39.021 -71.094 1.00 46.53 149 GLY A N 1
ATOM 1238 C CA . GLY A 1 149 ? 47.647 40.281 -70.638 1.00 46.53 149 GLY A CA 1
ATOM 1239 C C . GLY A 1 149 ? 48.932 40.726 -71.343 1.00 46.53 149 GLY A C 1
ATOM 1240 O O . GLY A 1 149 ? 49.514 41.714 -70.913 1.00 46.53 149 GLY A O 1
ATOM 1241 N N . GLU A 1 150 ? 49.385 40.034 -72.390 1.00 45.16 150 GLU A N 1
ATOM 1242 C CA . GLU A 1 150 ? 50.582 40.422 -73.148 1.00 45.16 150 GLU A CA 1
ATOM 1243 C C . GLU A 1 150 ? 50.370 40.202 -74.649 1.00 45.16 150 GLU A C 1
ATOM 1245 O O . GLU A 1 150 ? 50.832 39.215 -75.210 1.00 45.16 150 GLU A O 1
ATOM 1250 N N . ASN A 1 151 ? 49.667 41.119 -75.319 1.00 42.53 151 ASN A N 1
ATOM 1251 C CA . ASN A 1 151 ? 50.081 41.506 -76.664 1.00 42.53 151 ASN A CA 1
ATOM 1252 C C . ASN A 1 151 ? 49.512 42.868 -77.082 1.00 42.53 151 ASN A C 1
ATOM 1254 O O . ASN A 1 151 ? 48.369 43.197 -76.784 1.00 42.53 151 ASN A O 1
ATOM 1258 N N . GLU A 1 152 ? 50.349 43.596 -77.819 1.00 39.81 152 GLU A N 1
ATOM 1259 C CA . GLU A 1 152 ? 50.033 44.733 -78.694 1.00 39.81 152 GLU A CA 1
ATOM 1260 C C . GLU A 1 152 ? 49.913 46.142 -78.081 1.00 39.81 152 GLU A C 1
ATOM 1262 O O . GLU A 1 152 ? 48.854 46.695 -77.794 1.00 39.81 152 GLU A O 1
ATOM 1267 N N . ARG A 1 153 ? 51.080 46.805 -78.052 1.00 41.75 153 ARG A N 1
ATOM 1268 C CA . ARG A 1 153 ? 51.196 48.212 -78.457 1.00 41.75 153 ARG A CA 1
ATOM 1269 C C . ARG A 1 153 ? 50.899 48.323 -79.959 1.00 41.75 153 ARG A C 1
ATOM 1271 O O . ARG A 1 153 ? 51.682 47.785 -80.736 1.00 41.75 153 ARG A O 1
ATOM 1278 N N . GLN A 1 154 ? 49.876 49.090 -80.337 1.00 39.50 154 GLN A N 1
ATOM 1279 C CA . GLN A 1 154 ? 49.867 50.105 -81.415 1.00 39.50 154 GLN A CA 1
ATOM 1280 C C . GLN A 1 154 ? 48.431 50.653 -81.590 1.00 39.50 154 GLN A C 1
ATOM 1282 O O . GLN A 1 154 ? 47.489 49.886 -81.736 1.00 39.50 154 GLN A O 1
ATOM 1287 N N . GLY A 1 155 ? 48.247 51.981 -81.521 1.00 38.84 155 GLY A N 1
ATOM 1288 C CA . GLY A 1 155 ? 46.987 52.654 -81.915 1.00 38.84 155 GLY A CA 1
ATOM 1289 C C . GLY A 1 155 ? 46.937 52.912 -83.432 1.00 38.84 155 GLY A C 1
ATOM 1290 O O . GLY A 1 155 ? 47.801 52.387 -84.131 1.00 38.84 155 GLY A O 1
ATOM 1291 N N . PRO A 1 156 ? 46.067 53.797 -83.974 1.00 56.81 156 PRO A N 1
ATOM 1292 C CA . PRO A 1 156 ? 44.894 54.488 -83.414 1.00 56.81 156 PRO A CA 1
ATOM 1293 C C . PRO A 1 156 ? 43.624 54.332 -84.310 1.00 56.81 156 PRO A C 1
ATOM 1295 O O . PRO A 1 156 ? 43.641 53.606 -85.295 1.00 56.81 156 PRO A O 1
ATOM 1298 N N . HIS A 1 157 ? 42.560 55.100 -84.009 1.00 36.22 157 HIS A N 1
ATOM 1299 C CA . HIS A 1 157 ? 41.561 55.706 -84.929 1.00 36.22 157 HIS A CA 1
ATOM 1300 C C . HIS A 1 157 ? 40.065 55.493 -84.583 1.00 36.22 157 HIS A C 1
ATOM 1302 O O . HIS A 1 157 ? 39.666 54.617 -83.830 1.00 36.22 157 HIS A O 1
ATOM 1308 N N . ARG A 1 158 ? 39.279 56.449 -85.094 1.00 38.50 158 ARG A N 1
ATOM 1309 C CA . ARG A 1 158 ? 37.996 57.024 -84.663 1.00 38.50 158 ARG A CA 1
ATOM 1310 C C . ARG A 1 158 ? 36.715 56.191 -84.883 1.00 38.50 158 ARG A C 1
ATOM 1312 O O . ARG A 1 158 ? 36.597 55.480 -85.868 1.00 38.50 158 ARG A O 1
ATOM 1319 N N . ASN A 1 159 ? 35.706 56.614 -84.107 1.00 40.12 159 ASN A N 1
ATOM 1320 C CA . ASN A 1 159 ? 34.292 56.880 -84.441 1.00 40.12 159 ASN A CA 1
ATOM 1321 C C . ASN A 1 159 ? 33.242 55.764 -84.576 1.00 40.12 159 ASN A C 1
ATOM 1323 O O . ASN A 1 159 ? 33.427 54.766 -85.256 1.00 40.12 159 ASN A O 1
ATOM 1327 N N . SER A 1 160 ? 32.050 56.153 -84.085 1.00 41.44 160 SER A N 1
ATOM 1328 C CA . SER A 1 160 ? 30.696 55.599 -84.277 1.00 41.44 160 SER A CA 1
ATOM 1329 C C . SER A 1 160 ? 30.454 54.223 -83.651 1.00 41.44 160 SER A C 1
ATOM 1331 O O . SER A 1 160 ? 31.265 53.328 -83.785 1.00 41.44 160 SER A O 1
ATOM 1333 N N . GLY A 1 161 ? 29.376 53.951 -82.928 1.00 35.34 161 GLY A N 1
ATOM 1334 C CA . GLY A 1 161 ? 28.123 54.650 -82.684 1.00 35.34 161 GLY A CA 1
ATOM 1335 C C . GLY A 1 161 ? 27.146 53.632 -82.078 1.00 35.34 161 GLY A C 1
ATOM 1336 O O . GLY A 1 161 ? 27.334 52.437 -82.267 1.00 35.34 161 GLY A O 1
ATOM 1337 N N . LEU A 1 162 ? 26.104 54.137 -81.411 1.00 40.09 162 LEU A N 1
ATOM 1338 C CA . LEU A 1 162 ? 24.893 53.426 -80.971 1.00 40.09 162 LEU A CA 1
ATOM 1339 C C . LEU A 1 162 ? 25.056 52.261 -79.965 1.00 40.09 162 LEU A C 1
ATOM 1341 O O . LEU A 1 162 ? 26.007 51.504 -80.000 1.00 40.09 162 LEU A O 1
ATOM 1345 N N . ALA A 1 163 ? 24.111 51.932 -79.093 1.00 45.72 163 ALA A N 1
ATOM 1346 C CA . ALA A 1 163 ? 22.993 52.596 -78.438 1.00 45.72 163 ALA A CA 1
ATOM 1347 C C . ALA A 1 163 ? 22.359 51.519 -77.516 1.00 45.72 163 ALA A C 1
ATOM 1349 O O . ALA A 1 163 ? 22.535 50.326 -77.747 1.00 45.72 163 ALA A O 1
ATOM 1350 N N . ILE A 1 164 ? 21.534 51.977 -76.570 1.00 46.66 164 ILE A N 1
ATOM 1351 C CA . ILE A 1 164 ? 20.348 51.291 -76.015 1.00 46.66 164 ILE A CA 1
ATOM 1352 C C . ILE A 1 164 ? 20.539 50.365 -74.794 1.00 46.66 164 ILE A C 1
ATOM 1354 O O . ILE A 1 164 ? 21.040 49.254 -74.881 1.00 46.66 164 ILE A O 1
ATOM 1358 N N . ALA A 1 165 ? 20.002 50.898 -73.683 1.00 43.44 165 ALA A N 1
ATOM 1359 C CA . ALA A 1 165 ? 19.066 50.323 -72.701 1.00 43.44 165 ALA A CA 1
ATOM 1360 C C . ALA A 1 165 ? 19.387 48.965 -72.052 1.00 43.44 165 ALA A C 1
ATOM 1362 O O . ALA A 1 165 ? 19.746 48.000 -72.698 1.00 43.44 165 ALA A O 1
ATOM 1363 N N . GLY A 1 166 ? 19.175 48.758 -70.759 1.00 40.38 166 GLY A N 1
ATOM 1364 C CA . GLY A 1 166 ? 18.381 49.493 -69.788 1.00 40.38 166 GLY A CA 1
ATOM 1365 C C . GLY A 1 166 ? 17.743 48.482 -68.833 1.00 40.38 166 GLY A C 1
ATOM 1366 O O . GLY A 1 166 ? 17.593 47.318 -69.189 1.00 40.38 166 GLY A O 1
ATOM 1367 N N . ILE A 1 167 ? 17.304 48.993 -67.677 1.00 49.53 167 ILE A N 1
ATOM 1368 C CA . ILE A 1 167 ? 16.224 48.442 -66.836 1.00 49.53 167 ILE A CA 1
ATOM 1369 C C . ILE A 1 167 ? 16.591 47.147 -66.082 1.00 49.53 167 ILE A C 1
ATOM 1371 O O . ILE A 1 167 ? 17.138 46.206 -66.629 1.00 49.53 167 ILE A O 1
ATOM 1375 N N . SER A 1 168 ? 16.236 46.918 -64.827 1.00 43.00 168 SER A N 1
ATOM 1376 C CA . SER A 1 168 ? 15.853 47.703 -63.657 1.00 43.00 168 SER A CA 1
ATOM 1377 C C . SER A 1 168 ? 15.697 46.643 -62.561 1.00 43.00 168 SER A C 1
ATOM 1379 O O . SER A 1 168 ? 15.348 45.492 -62.830 1.00 43.00 168 SER A O 1
ATOM 1381 N N . GLN A 1 169 ? 15.973 47.020 -61.323 1.00 48.91 169 GLN A N 1
ATOM 1382 C CA . GLN A 1 169 ? 15.695 46.209 -60.144 1.00 48.91 169 GLN A CA 1
ATOM 1383 C C . GLN A 1 169 ? 14.205 45.853 -60.057 1.00 48.91 169 GLN A C 1
ATOM 1385 O O . GLN A 1 169 ? 13.365 46.707 -60.321 1.00 48.91 169 GLN A O 1
ATOM 1390 N N . THR A 1 170 ? 13.876 44.662 -59.548 1.00 50.44 170 THR A N 1
ATOM 1391 C CA . THR A 1 170 ? 12.704 44.498 -58.674 1.00 50.44 170 THR A CA 1
ATOM 1392 C C . THR A 1 170 ? 12.984 43.487 -57.563 1.00 50.44 170 THR A C 1
ATOM 1394 O O . THR A 1 170 ? 13.563 42.421 -57.761 1.00 50.44 170 THR A O 1
ATOM 1397 N N . VAL A 1 171 ? 12.584 43.906 -56.366 1.00 50.66 171 VAL A N 1
ATOM 1398 C CA . VAL A 1 171 ? 12.542 43.200 -55.087 1.00 50.66 171 VAL A CA 1
ATOM 1399 C C . VAL A 1 171 ? 11.084 42.802 -54.846 1.00 50.66 171 VAL A C 1
ATOM 1401 O O . VAL A 1 171 ? 10.215 43.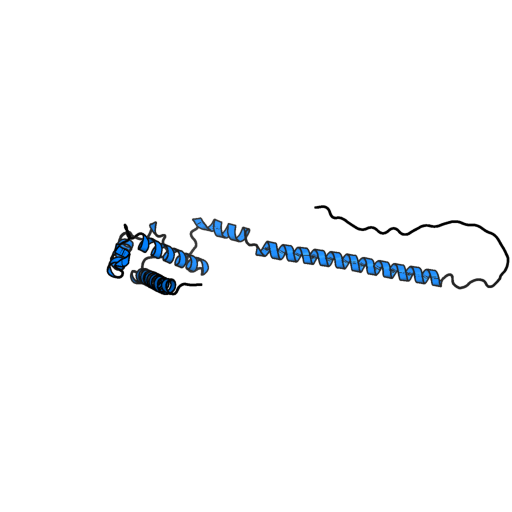645 -55.037 1.00 50.66 171 VAL A O 1
ATOM 1404 N N . SER A 1 172 ? 10.816 41.574 -54.390 1.00 46.50 172 SER A N 1
ATOM 1405 C CA . SER A 1 172 ? 9.694 41.219 -53.487 1.00 46.50 172 SER A CA 1
ATOM 1406 C C . SER A 1 172 ? 9.843 39.734 -53.104 1.00 46.50 172 SER A C 1
ATOM 1408 O O . SER A 1 172 ? 10.072 38.919 -53.990 1.00 46.50 172 SER A O 1
ATOM 1410 N N . LEU A 1 173 ? 10.001 39.290 -51.849 1.00 47.94 173 LEU A N 1
ATOM 1411 C CA . LEU A 1 173 ? 9.130 39.299 -50.657 1.00 47.94 173 LEU A CA 1
ATOM 1412 C C . LEU A 1 173 ? 7.825 38.469 -50.769 1.00 47.94 173 LEU A C 1
ATOM 1414 O O . LEU A 1 173 ? 6.893 38.846 -51.462 1.00 47.94 173 LEU A O 1
ATOM 1418 N N . VAL A 1 174 ? 7.784 37.430 -49.910 1.00 47.88 174 VAL A N 1
ATOM 1419 C CA . VAL A 1 174 ? 6.668 36.978 -49.039 1.00 47.88 174 VAL A CA 1
ATOM 1420 C C . VAL A 1 174 ? 5.803 35.765 -49.441 1.00 47.88 174 VAL A C 1
ATOM 1422 O O . VAL A 1 174 ? 5.341 35.619 -50.563 1.00 47.88 174 VAL A O 1
ATOM 1425 N N . SER A 1 175 ? 5.523 34.994 -48.375 1.00 40.91 175 SER A N 1
ATOM 1426 C CA . SER A 1 175 ? 4.439 34.035 -48.085 1.00 40.91 175 SER A CA 1
ATOM 1427 C C . SER A 1 175 ? 4.638 32.581 -48.511 1.00 40.91 175 SER A C 1
ATOM 1429 O O . SER A 1 175 ? 4.766 32.277 -49.686 1.00 40.91 175 SER A O 1
ATOM 1431 N N . THR A 1 176 ? 4.816 31.636 -47.578 1.00 50.41 176 THR A N 1
ATOM 1432 C CA . THR A 1 176 ? 3.859 31.118 -46.565 1.00 50.41 176 THR A CA 1
ATOM 1433 C C . THR A 1 176 ? 2.703 30.368 -47.215 1.00 50.41 176 THR A C 1
ATOM 1435 O O . THR A 1 176 ? 1.740 30.998 -47.635 1.00 50.41 176 THR A O 1
ATOM 1438 N N . VAL A 1 177 ? 2.761 29.032 -47.203 1.00 53.31 177 VAL A N 1
ATOM 1439 C CA . VAL A 1 177 ? 1.582 28.156 -47.247 1.00 53.31 177 VAL A CA 1
ATOM 1440 C C . VAL A 1 177 ? 1.864 26.917 -46.386 1.00 53.31 177 VAL A C 1
ATOM 1442 O O . VAL A 1 177 ? 2.882 26.257 -46.576 1.00 53.31 177 VAL A O 1
ATOM 1445 N N . LEU A 1 178 ? 0.963 26.748 -45.412 1.00 54.62 178 LEU A N 1
ATOM 1446 C CA . LEU A 1 178 ? 0.485 25.570 -44.665 1.00 54.62 178 LEU A CA 1
ATOM 1447 C C . LEU A 1 178 ? 1.265 24.247 -44.744 1.00 54.62 178 LEU A C 1
ATOM 1449 O O . LEU A 1 178 ? 1.361 23.665 -45.845 1.00 54.62 178 LEU A O 1
#

Organism: Lyophyllum shimeji (NCBI:txid47721)

Secondary structure (DSSP, 8-state):
---HHHHHHHHHHHHHHHHHHHHHHHTT--TTS-TTTS-HHHHHHHHHHHHHH-TTGGGSGGGHHHHHHHHHHHHHHHHHHHHTTSSPPPGGGHHHHHHHHHH-THHHHHHHHHHHHHHHHHHHHHHHHHHHHHHHHHHHHHHHHTTSS-----------------------------